Protein AF-A0A1Q3TTQ1-F1 (afdb_monomer_lite)

Foldseek 3Di:
DDQQPQLLVLLVVVLCCLVPPPPDDPDPVSVLSNLCSNDDFQQDFDPPLVPLFDPSPGDLSLQLVLLLLLVLLVVLVVLLVVQPPVPQPDPVLSCLLVVLSVQSVCVSVVNHGSVVLVVSLPPDCVSQLQFAFLLNVLSSLSSSLSNCCNRRHDPDDDSDSNVSSQCNQFKDGPWHGRLVSCPPVVDPPCVVPDVCPPGDDDDIDGNSVRSSVSSCCSSVPSSVVSSVSSDDDD

Structure (mmCIF, N/CA/C/O backbone):
data_AF-A0A1Q3TTQ1-F1
#
_entry.id   AF-A0A1Q3TTQ1-F1
#
loop_
_atom_site.group_PDB
_atom_site.id
_atom_site.type_symbol
_atom_site.label_atom_id
_atom_site.label_alt_id
_atom_site.label_comp_id
_atom_site.label_asym_id
_atom_site.label_entity_id
_atom_site.label_seq_id
_atom_site.pdbx_PDB_ins_code
_atom_site.Cartn_x
_atom_site.Cartn_y
_atom_site.Cartn_z
_atom_site.occupancy
_atom_site.B_iso_or_equiv
_atom_site.auth_seq_id
_atom_site.auth_comp_id
_atom_site.auth_asym_id
_atom_site.auth_atom_id
_atom_site.pdbx_PDB_model_num
ATOM 1 N N . MET A 1 1 ? -19.386 5.931 10.675 1.00 72.75 1 MET A N 1
ATOM 2 C CA . MET A 1 1 ? -18.901 6.897 11.706 1.00 72.75 1 MET A CA 1
ATOM 3 C C . MET A 1 1 ? -18.141 8.019 11.002 1.00 72.75 1 MET A C 1
ATOM 5 O O . MET A 1 1 ? -17.631 7.767 9.927 1.00 72.75 1 MET A O 1
ATOM 9 N N . GLN A 1 2 ? -18.007 9.234 11.550 1.00 85.38 2 GLN A N 1
ATOM 10 C CA . GLN A 1 2 ? -17.110 10.222 10.916 1.00 85.38 2 GLN A CA 1
ATOM 11 C C . GLN A 1 2 ? -15.641 9.873 11.193 1.00 85.38 2 GLN A C 1
ATOM 13 O O . GLN A 1 2 ? -15.291 9.578 12.336 1.00 85.38 2 GLN A O 1
ATOM 18 N N . VAL A 1 3 ? -14.799 9.920 10.154 1.00 91.06 3 VAL A N 1
ATOM 19 C CA . VAL A 1 3 ? -13.335 9.797 10.268 1.00 91.06 3 VAL A CA 1
ATOM 20 C C . VAL A 1 3 ? -12.813 10.857 11.255 1.00 91.06 3 VAL A C 1
ATOM 22 O O . VAL A 1 3 ? -13.299 11.995 11.217 1.00 91.06 3 VAL A O 1
ATOM 25 N N . PRO A 1 4 ? -11.827 10.553 12.126 1.00 94.12 4 PRO A N 1
ATOM 26 C CA . PRO A 1 4 ? -11.330 11.520 13.099 1.00 94.12 4 PRO A CA 1
ATOM 27 C C . PRO A 1 4 ? -10.870 12.829 12.445 1.00 94.12 4 PRO A C 1
ATOM 29 O O . PRO A 1 4 ? -10.160 12.836 11.437 1.00 94.12 4 PRO A O 1
ATOM 32 N N . ALA A 1 5 ? -11.234 13.965 13.048 1.00 95.56 5 ALA A N 1
ATOM 33 C CA . ALA A 1 5 ? -10.946 15.288 12.488 1.00 95.56 5 ALA A CA 1
ATOM 34 C C . ALA A 1 5 ? -9.443 15.520 12.239 1.00 95.56 5 ALA A C 1
ATOM 36 O O . ALA A 1 5 ? -9.065 16.160 11.256 1.00 95.56 5 ALA A O 1
ATOM 37 N N . GLN A 1 6 ? -8.582 14.960 13.098 1.00 96.00 6 GLN A N 1
ATOM 38 C CA . GLN A 1 6 ? -7.132 15.004 12.916 1.00 96.00 6 GLN A CA 1
ATOM 39 C C . GLN A 1 6 ? -6.692 14.236 11.662 1.00 96.00 6 GLN A C 1
ATOM 41 O O . GLN A 1 6 ? -5.892 14.760 10.892 1.00 96.00 6 GLN A O 1
ATOM 46 N N . THR A 1 7 ? -7.246 13.048 11.409 1.00 94.94 7 THR A N 1
ATOM 47 C CA . THR A 1 7 ? -6.985 12.266 10.190 1.00 94.94 7 THR A CA 1
ATOM 48 C C . THR A 1 7 ? -7.413 13.038 8.945 1.00 94.94 7 THR A C 1
ATOM 50 O O . THR A 1 7 ? -6.642 13.140 7.992 1.00 94.94 7 THR A O 1
ATOM 53 N N . VAL A 1 8 ? -8.597 13.662 8.963 1.00 96.44 8 VAL A N 1
ATOM 54 C CA . VAL A 1 8 ? -9.088 14.497 7.849 1.00 96.44 8 VAL A CA 1
ATOM 55 C C . VAL A 1 8 ? -8.158 15.689 7.600 1.00 96.44 8 VAL A C 1
ATOM 57 O O . VAL A 1 8 ? -7.830 15.995 6.452 1.00 96.44 8 VAL A O 1
ATOM 60 N N . HIS A 1 9 ? -7.703 16.358 8.663 1.00 97.81 9 HIS A N 1
ATOM 61 C CA . HIS A 1 9 ? -6.762 17.472 8.557 1.00 97.81 9 HIS A CA 1
ATOM 62 C C . HIS A 1 9 ? -5.419 17.034 7.954 1.00 97.81 9 HIS A C 1
ATOM 64 O O . HIS A 1 9 ? -4.934 17.672 7.019 1.00 97.81 9 HIS A O 1
ATOM 70 N N . LEU A 1 10 ? -4.839 15.934 8.447 1.00 97.25 10 LEU A N 1
ATOM 71 C CA . LEU A 1 10 ? -3.580 15.387 7.933 1.00 97.25 10 LEU A CA 1
ATOM 72 C C . LEU A 1 10 ? -3.702 14.946 6.474 1.00 97.25 10 LEU A C 1
ATOM 74 O O . LEU A 1 10 ? -2.807 15.235 5.683 1.00 97.25 10 LEU A O 1
ATOM 78 N N . SER A 1 11 ? -4.823 14.327 6.107 1.00 96.62 11 SER A N 1
ATOM 79 C CA . SER A 1 11 ? -5.099 13.893 4.734 1.00 96.62 11 SER A CA 1
ATOM 80 C C . SER A 1 11 ? -5.105 15.080 3.775 1.00 96.62 11 SER A C 1
ATOM 82 O O . SER A 1 11 ? -4.356 15.101 2.802 1.00 96.62 11 SER A O 1
ATOM 84 N N . LYS A 1 12 ? -5.845 16.144 4.116 1.00 97.50 12 LYS A N 1
ATOM 85 C CA . LYS A 1 12 ? -5.864 17.387 3.328 1.00 97.50 12 LYS A CA 1
ATOM 86 C C . LYS A 1 12 ? -4.492 18.049 3.260 1.00 97.50 12 LYS A C 1
ATOM 88 O O . LYS A 1 12 ? -4.091 18.493 2.186 1.00 97.50 12 LYS A O 1
ATOM 93 N N . LYS A 1 13 ? -3.770 18.110 4.385 1.00 97.88 13 LYS A N 1
ATOM 94 C CA . LYS A 1 13 ? -2.421 18.685 4.456 1.00 97.88 13 LYS A CA 1
ATOM 95 C C . LYS A 1 13 ? -1.488 17.956 3.494 1.00 97.88 13 LYS A C 1
ATOM 97 O O . LYS A 1 13 ? -0.886 18.603 2.648 1.00 97.88 13 LYS A O 1
ATOM 102 N N . TYR A 1 14 ? -1.372 16.635 3.604 1.00 97.94 14 TYR A N 1
ATOM 103 C CA . TYR A 1 14 ? -0.415 15.872 2.806 1.00 97.94 14 TYR A CA 1
ATOM 104 C C . TYR A 1 14 ? -0.792 15.801 1.333 1.00 97.94 14 TYR A C 1
ATOM 106 O O . TYR A 1 14 ? 0.079 16.020 0.495 1.00 97.94 14 TYR A O 1
ATOM 114 N N . LEU A 1 15 ? -2.073 15.614 1.017 1.00 97.19 15 LEU A N 1
ATOM 115 C CA . LEU A 1 15 ? -2.536 15.630 -0.364 1.00 97.19 15 LEU A CA 1
ATOM 116 C C . LEU A 1 15 ? -2.280 16.982 -1.045 1.00 97.19 15 LEU A C 1
ATOM 118 O O . LEU A 1 15 ? -1.823 17.019 -2.183 1.00 97.19 15 LEU A O 1
ATOM 122 N N . THR A 1 16 ? -2.504 18.095 -0.336 1.00 97.88 16 THR A N 1
ATOM 123 C CA . THR A 1 16 ? -2.173 19.431 -0.860 1.00 97.88 16 THR A CA 1
ATOM 124 C C . THR A 1 16 ? -0.690 19.520 -1.204 1.00 97.88 16 THR A C 1
ATOM 126 O O . THR A 1 16 ? -0.354 19.906 -2.317 1.00 97.88 16 THR A O 1
ATOM 129 N N . ARG A 1 17 ? 0.199 19.095 -0.296 1.00 97.69 17 ARG A N 1
ATOM 130 C CA . ARG A 1 17 ? 1.650 19.142 -0.535 1.00 97.69 17 ARG A CA 1
ATOM 131 C C . ARG A 1 17 ? 2.065 18.291 -1.732 1.00 97.69 17 ARG A C 1
ATOM 133 O O . ARG A 1 17 ? 2.817 18.777 -2.563 1.00 97.69 17 ARG A O 1
ATOM 140 N N . ILE A 1 18 ? 1.527 17.077 -1.857 1.00 95.75 18 ILE A N 1
ATOM 141 C CA . ILE A 1 18 ? 1.778 16.191 -3.007 1.00 95.75 18 ILE A CA 1
ATOM 142 C C . ILE A 1 18 ? 1.384 16.878 -4.324 1.00 95.75 18 ILE A C 1
ATOM 144 O O . ILE A 1 18 ? 2.129 16.811 -5.296 1.00 95.75 18 ILE A O 1
ATOM 148 N N . LYS A 1 19 ? 0.249 17.589 -4.351 1.00 95.12 19 LYS A N 1
ATOM 149 C CA . LYS A 1 19 ? -0.234 18.292 -5.551 1.00 95.12 19 LYS A CA 1
ATOM 150 C C . LYS A 1 19 ? 0.536 19.579 -5.869 1.00 95.12 19 LYS A C 1
ATOM 152 O O . LYS A 1 19 ? 0.616 19.952 -7.037 1.00 95.12 19 LYS A O 1
ATOM 157 N N . THR A 1 20 ? 1.043 20.298 -4.863 1.00 96.12 20 THR A N 1
ATOM 158 C CA . THR A 1 20 ? 1.547 21.675 -5.045 1.00 96.12 20 THR A CA 1
ATOM 159 C C . THR A 1 20 ? 3.047 21.861 -4.837 1.00 96.12 20 THR A C 1
ATOM 161 O O . THR A 1 20 ? 3.570 22.897 -5.241 1.00 96.12 20 THR A O 1
ATOM 164 N N . GLU A 1 21 ? 3.746 20.929 -4.187 1.00 95.19 21 GLU A N 1
ATOM 165 C CA . GLU A 1 21 ? 5.183 21.024 -3.891 1.00 95.19 21 GLU A CA 1
ATOM 166 C C . GLU A 1 21 ? 5.974 20.028 -4.760 1.00 95.19 21 GLU A C 1
ATOM 168 O O . GLU A 1 21 ? 6.054 18.845 -4.419 1.00 95.19 21 GLU A O 1
ATOM 173 N N . PRO A 1 22 ? 6.606 20.473 -5.866 1.00 88.44 22 PRO A N 1
ATOM 174 C CA . PRO A 1 22 ? 7.470 19.608 -6.661 1.00 88.44 22 PRO A CA 1
ATOM 175 C C . PRO A 1 22 ? 8.581 18.989 -5.803 1.00 88.44 22 PRO A C 1
ATOM 177 O O . PRO A 1 22 ? 9.314 19.701 -5.117 1.00 88.44 22 PRO A O 1
ATOM 180 N N . GLY A 1 23 ? 8.711 17.663 -5.846 1.00 86.19 23 GLY A N 1
ATOM 181 C CA . GLY A 1 23 ? 9.712 16.923 -5.072 1.00 86.19 23 GLY A CA 1
ATOM 182 C C . GLY A 1 23 ? 9.333 16.657 -3.611 1.00 86.19 23 GLY A C 1
ATOM 183 O O . GLY A 1 23 ? 10.157 16.125 -2.866 1.00 86.19 23 GLY A O 1
ATOM 184 N N . PHE A 1 24 ? 8.112 16.996 -3.177 1.00 93.44 24 PHE A N 1
ATOM 185 C CA . PHE A 1 24 ? 7.626 16.534 -1.882 1.00 93.44 24 PHE A CA 1
ATOM 186 C C . PHE A 1 24 ? 7.409 15.018 -1.903 1.00 93.44 24 PHE A C 1
ATOM 188 O O . PHE A 1 24 ? 6.483 14.508 -2.523 1.00 93.44 24 PHE A O 1
ATOM 195 N N . GLU A 1 25 ? 8.250 14.303 -1.163 1.00 90.75 25 GLU A N 1
ATOM 196 C CA . GLU A 1 25 ? 8.146 12.858 -1.010 1.00 90.75 25 GLU A CA 1
ATOM 197 C C . GLU A 1 25 ? 7.277 12.513 0.209 1.00 90.75 25 GLU A C 1
ATOM 199 O O . GLU A 1 25 ? 7.625 12.794 1.368 1.00 90.75 25 GLU A O 1
ATOM 204 N N . PHE A 1 26 ? 6.136 11.867 -0.029 1.00 93.62 26 PHE A N 1
ATOM 205 C CA . PHE A 1 26 ? 5.291 11.365 1.046 1.00 93.62 26 PHE A CA 1
ATOM 206 C C . PHE A 1 26 ? 5.920 10.096 1.645 1.00 93.62 26 PHE A C 1
ATOM 208 O O . PHE A 1 26 ? 5.716 8.988 1.167 1.00 93.62 26 PHE A O 1
ATOM 215 N N . LYS A 1 27 ? 6.744 10.270 2.684 1.00 90.75 27 LYS A N 1
ATOM 216 C CA . LYS A 1 27 ? 7.493 9.203 3.376 1.00 90.75 27 LYS A CA 1
ATOM 217 C C . LYS A 1 27 ? 6.683 8.438 4.426 1.00 90.75 27 LYS A C 1
ATOM 219 O O . LYS A 1 27 ? 5.660 8.908 4.924 1.00 90.75 27 LYS A O 1
ATOM 224 N N . GLN A 1 28 ? 7.241 7.309 4.869 1.00 86.81 28 GLN A N 1
ATOM 225 C CA . GLN A 1 28 ? 6.675 6.446 5.913 1.00 86.81 28 GLN A CA 1
ATOM 226 C C . GLN A 1 28 ? 6.364 7.204 7.212 1.00 86.81 28 GLN A C 1
ATOM 228 O O . GLN A 1 28 ? 5.356 6.936 7.859 1.00 86.81 28 GLN A O 1
ATOM 233 N N . ILE A 1 29 ? 7.191 8.186 7.588 1.00 87.50 29 ILE A N 1
ATOM 234 C CA . ILE A 1 29 ? 6.957 8.996 8.792 1.00 87.50 29 ILE A CA 1
ATOM 235 C C . ILE A 1 29 ? 5.649 9.798 8.718 1.00 87.50 29 ILE A C 1
ATOM 237 O O . ILE A 1 29 ? 4.964 9.931 9.730 1.00 87.50 29 ILE A O 1
ATOM 241 N N . HIS A 1 30 ? 5.272 10.280 7.531 1.00 92.44 30 HIS A N 1
ATOM 242 C CA . HIS A 1 30 ? 4.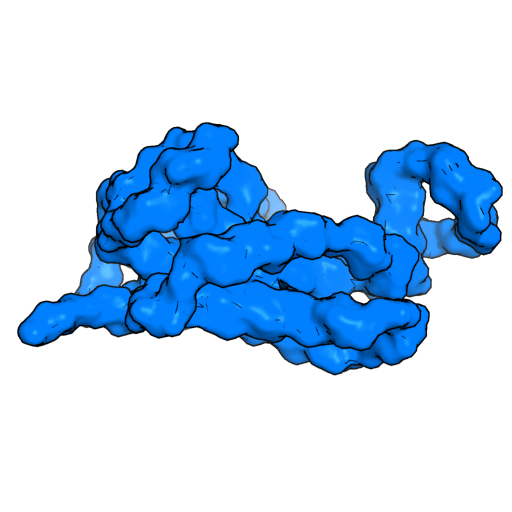024 11.008 7.326 1.00 92.44 30 HIS A CA 1
ATOM 243 C C . HIS A 1 30 ? 2.818 10.061 7.383 1.00 92.44 30 HIS A C 1
ATOM 245 O O . HIS A 1 30 ? 1.827 10.358 8.045 1.00 92.44 30 HIS A O 1
ATOM 251 N N . ARG A 1 31 ? 2.931 8.878 6.762 1.00 90.88 31 ARG A N 1
ATOM 252 C CA . ARG A 1 31 ? 1.925 7.809 6.867 1.00 90.88 31 ARG A CA 1
ATOM 253 C C . ARG A 1 31 ? 1.698 7.381 8.315 1.00 90.88 31 ARG A C 1
ATOM 255 O O . ARG A 1 31 ? 0.561 7.323 8.768 1.00 90.88 31 ARG A O 1
ATOM 262 N N . ALA A 1 32 ? 2.773 7.192 9.078 1.00 86.38 32 ALA A N 1
ATOM 263 C CA . ALA A 1 32 ? 2.695 6.853 10.496 1.00 86.38 32 ALA A CA 1
ATOM 264 C C . ALA A 1 32 ? 1.965 7.920 11.333 1.00 86.38 32 ALA A C 1
ATOM 266 O O . ALA A 1 32 ? 1.325 7.582 12.327 1.00 86.38 32 ALA A O 1
ATOM 267 N N . GLU A 1 33 ? 2.040 9.200 10.957 1.00 90.38 33 GLU A N 1
ATOM 268 C CA . GLU A 1 33 ? 1.263 10.262 11.608 1.00 90.38 33 GLU A CA 1
ATOM 269 C C . GLU A 1 33 ? -0.245 10.089 11.371 1.00 90.38 33 GLU A C 1
ATOM 271 O O . GLU A 1 33 ? -1.031 10.217 12.309 1.00 90.38 33 GLU A O 1
ATOM 276 N N . ILE A 1 34 ? -0.646 9.723 10.150 1.00 91.81 34 ILE A N 1
ATOM 277 C CA . ILE A 1 34 ? -2.047 9.426 9.817 1.00 91.81 34 ILE A CA 1
ATOM 278 C C . ILE A 1 34 ? -2.520 8.199 10.585 1.00 91.81 34 ILE A C 1
ATOM 280 O O . ILE A 1 34 ? -3.565 8.253 11.225 1.00 91.81 34 ILE A O 1
ATOM 284 N N . TYR A 1 35 ? -1.739 7.121 10.598 1.00 88.00 35 TYR A N 1
ATOM 285 C CA . TYR A 1 35 ? -2.133 5.888 11.283 1.00 88.00 35 TYR A CA 1
ATOM 286 C C . TYR A 1 35 ? -2.364 6.118 12.777 1.00 88.00 35 TYR A C 1
ATOM 288 O O . TYR A 1 35 ? -3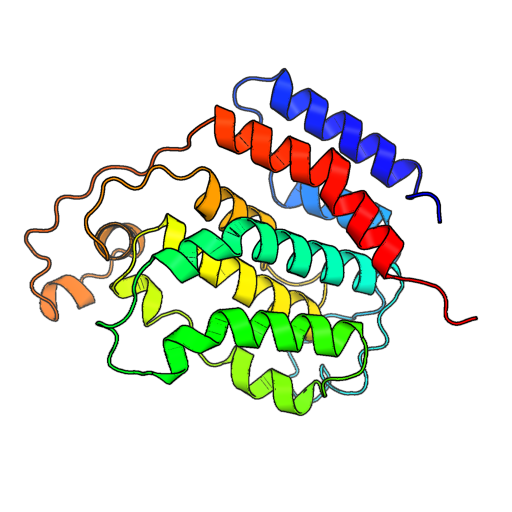.383 5.707 13.324 1.00 88.00 35 TYR A O 1
ATOM 296 N N . ARG A 1 36 ? -1.476 6.878 13.429 1.00 87.12 36 ARG A N 1
ATOM 297 C CA . ARG A 1 36 ? -1.636 7.250 14.844 1.00 87.12 36 ARG A CA 1
ATOM 298 C C . ARG A 1 36 ? -2.840 8.158 15.098 1.00 87.12 36 ARG A C 1
ATOM 300 O O . ARG A 1 36 ? -3.340 8.182 16.218 1.00 87.12 36 ARG A O 1
ATOM 307 N N . SER A 1 37 ? -3.309 8.898 14.092 1.00 92.06 37 SER A N 1
ATOM 308 C CA . SER A 1 37 ? -4.476 9.776 14.232 1.00 92.06 37 SER A CA 1
ATOM 309 C C . SER A 1 37 ? -5.808 9.022 14.335 1.00 92.06 37 SER A C 1
ATOM 311 O O . SER A 1 37 ? -6.787 9.610 14.790 1.00 92.06 37 SER A O 1
ATOM 313 N N . PHE A 1 38 ? -5.846 7.728 13.984 1.00 89.88 38 PHE A N 1
ATOM 314 C CA . PHE A 1 38 ? -7.024 6.878 14.188 1.00 89.88 38 PHE A CA 1
ATOM 315 C C . PHE A 1 38 ? -7.227 6.453 15.647 1.00 89.88 38 PHE A C 1
ATOM 317 O O . PHE A 1 38 ? -8.336 6.088 16.029 1.00 89.88 38 PHE A O 1
ATOM 324 N N . GLY A 1 39 ? -6.178 6.514 16.471 1.00 88.38 39 GLY A N 1
ATOM 325 C CA . GLY A 1 39 ? -6.229 6.161 17.886 1.00 88.38 39 GLY A CA 1
ATOM 326 C C . GLY A 1 39 ? -5.059 5.281 18.332 1.00 88.38 39 GLY A C 1
ATOM 327 O O . GLY A 1 39 ? -4.138 5.007 17.560 1.00 88.38 39 GLY A O 1
ATOM 328 N N . PRO A 1 40 ? -5.061 4.845 19.603 1.00 84.44 40 PRO A N 1
ATOM 329 C CA . PRO A 1 40 ? -4.029 3.964 20.127 1.00 84.44 40 PRO A CA 1
ATOM 330 C C . PRO A 1 40 ? -4.129 2.562 19.511 1.00 84.44 40 PRO A C 1
ATOM 332 O O . PRO A 1 40 ? -5.215 1.988 19.412 1.00 84.44 40 PRO A O 1
ATOM 335 N N . SER A 1 41 ? -2.980 1.992 19.151 1.00 80.69 41 SER A N 1
ATOM 336 C CA . SER A 1 41 ? -2.867 0.579 18.778 1.00 80.69 41 SER A CA 1
ATOM 337 C C . SER A 1 41 ? -2.991 -0.303 20.024 1.00 80.69 41 SER A C 1
ATOM 339 O O . SER A 1 41 ? -2.378 -0.020 21.058 1.00 80.69 41 SER A O 1
ATOM 341 N N . GLY A 1 42 ? -3.799 -1.358 19.932 1.00 74.62 42 GLY A N 1
ATOM 342 C CA . GLY A 1 42 ? -3.882 -2.434 20.920 1.00 74.62 42 GLY A CA 1
ATOM 343 C C . GLY A 1 42 ? -2.769 -3.474 20.755 1.00 74.62 42 GLY A C 1
ATOM 344 O O . GLY A 1 42 ? -2.463 -4.208 21.698 1.00 74.62 42 GLY A O 1
ATOM 345 N N . ILE A 1 43 ? -2.116 -3.508 19.589 1.00 70.69 43 ILE A N 1
ATOM 346 C CA . ILE A 1 43 ? -1.063 -4.473 19.272 1.00 70.69 43 ILE A CA 1
ATOM 347 C C . ILE A 1 43 ? 0.269 -4.011 19.870 1.00 70.69 43 ILE A C 1
ATOM 349 O O . ILE A 1 43 ? 0.868 -3.019 19.453 1.00 70.69 43 ILE A O 1
ATOM 353 N N . LYS A 1 44 ? 0.777 -4.771 20.844 1.00 63.06 44 LYS A N 1
ATOM 354 C CA . LYS A 1 44 ? 2.153 -4.618 21.331 1.00 63.06 44 LYS A CA 1
ATOM 355 C C . LYS A 1 44 ? 3.075 -5.463 20.466 1.00 63.06 44 LYS A C 1
ATOM 357 O O . LYS A 1 44 ? 2.990 -6.688 20.491 1.00 63.06 44 LYS A O 1
ATOM 362 N N . TYR A 1 45 ? 3.962 -4.799 19.732 1.00 60.22 45 TYR A N 1
ATOM 363 C CA . TYR A 1 45 ? 4.962 -5.460 18.905 1.00 60.22 45 TYR A CA 1
ATOM 364 C C . TYR A 1 45 ? 5.779 -6.474 19.720 1.00 60.22 45 TYR A C 1
ATOM 366 O O . TYR A 1 45 ? 6.317 -6.148 20.782 1.00 60.22 45 TYR A O 1
ATOM 374 N N . SER A 1 46 ? 5.881 -7.700 19.210 1.00 54.50 46 SER A N 1
ATOM 375 C CA . SER A 1 46 ? 6.659 -8.774 19.817 1.00 54.50 46 SER A CA 1
ATOM 376 C C . SER A 1 46 ? 7.377 -9.568 18.733 1.00 54.50 46 SER A C 1
ATOM 378 O O . SER A 1 46 ? 6.746 -10.129 17.843 1.00 54.50 46 SER A O 1
ATOM 380 N N . TRP A 1 47 ? 8.701 -9.659 18.854 1.00 53.16 47 TRP A N 1
ATOM 381 C CA . TRP A 1 47 ? 9.523 -10.612 18.100 1.00 53.16 47 TRP A CA 1
ATOM 382 C C . TRP A 1 47 ? 9.332 -12.063 18.568 1.00 53.16 47 TRP A C 1
ATOM 384 O O . TRP A 1 47 ? 9.781 -12.998 17.906 1.00 53.16 47 TRP A O 1
ATOM 394 N N . ASP A 1 48 ? 8.709 -12.245 19.735 1.00 54.81 48 ASP A N 1
ATOM 395 C CA . ASP A 1 48 ? 8.447 -13.546 20.339 1.00 54.81 48 ASP A CA 1
ATOM 396 C C . ASP A 1 48 ? 7.228 -14.194 19.662 1.00 54.81 48 ASP A C 1
ATOM 398 O O . ASP A 1 48 ? 6.077 -13.836 19.944 1.00 54.81 48 ASP A O 1
ATOM 402 N N . ARG A 1 49 ? 7.525 -15.120 18.738 1.00 54.25 49 ARG A N 1
ATOM 403 C CA . ARG A 1 49 ? 6.592 -15.792 17.814 1.00 54.25 49 ARG A CA 1
ATOM 404 C C . ARG A 1 49 ? 5.443 -16.519 18.514 1.00 54.25 49 ARG A C 1
ATOM 406 O O . ARG A 1 49 ? 4.355 -16.604 17.961 1.00 54.25 49 ARG A O 1
ATOM 413 N N . GLU A 1 50 ? 5.674 -17.043 19.717 1.00 50.16 50 GLU A N 1
ATOM 414 C CA . GLU A 1 50 ? 4.663 -17.805 20.467 1.00 50.16 50 GLU A CA 1
ATOM 415 C C . GLU A 1 50 ? 3.659 -16.900 21.201 1.00 50.16 50 GLU A C 1
ATOM 417 O O . GLU A 1 50 ? 2.579 -17.348 21.594 1.00 50.16 50 GLU A O 1
ATOM 422 N N . LYS A 1 51 ? 3.993 -15.616 21.397 1.00 45.09 51 LYS A N 1
ATOM 423 C CA . LYS A 1 51 ? 3.151 -14.655 22.130 1.00 45.09 51 LYS A CA 1
ATOM 424 C C . LYS A 1 51 ? 2.365 -13.708 21.231 1.00 45.09 51 LYS A C 1
ATOM 426 O O . LYS A 1 51 ? 1.372 -13.159 21.698 1.00 45.09 51 LYS A O 1
ATOM 431 N N . SER A 1 52 ? 2.773 -13.524 19.976 1.00 49.50 52 SER A N 1
ATOM 432 C CA . SER A 1 52 ? 2.119 -12.612 19.025 1.00 49.50 52 SER A CA 1
ATOM 433 C C . SER A 1 52 ? 0.759 -13.105 18.512 1.00 49.50 52 SER A C 1
ATOM 435 O O . SER A 1 52 ? 0.028 -12.323 17.923 1.00 49.50 52 SER A O 1
ATOM 437 N N . ILE A 1 53 ? 0.404 -14.375 18.742 1.00 48.44 53 ILE A N 1
ATOM 438 C CA . ILE A 1 53 ? -0.702 -15.043 18.029 1.00 48.44 53 ILE A CA 1
ATOM 439 C C . ILE A 1 53 ? -1.944 -15.282 18.911 1.00 48.44 53 ILE A C 1
ATOM 441 O O . ILE A 1 53 ? -3.051 -15.474 18.411 1.00 48.44 53 ILE A O 1
ATOM 445 N N . ARG A 1 54 ? -1.826 -15.198 20.245 1.00 46.81 54 ARG A N 1
ATOM 446 C CA . ARG A 1 54 ? -2.994 -15.361 21.131 1.00 46.81 54 ARG A CA 1
ATOM 447 C C . ARG A 1 54 ? -3.948 -14.180 20.958 1.00 46.81 54 ARG A C 1
ATOM 449 O O . ARG A 1 54 ? -3.629 -13.107 21.456 1.00 46.81 54 ARG A O 1
ATOM 456 N N . ARG A 1 55 ? -5.090 -14.414 20.283 1.00 55.81 55 ARG A N 1
ATOM 457 C CA . ARG A 1 55 ? -6.212 -13.477 20.043 1.00 55.81 55 ARG A CA 1
ATOM 458 C C . ARG A 1 55 ? -5.746 -12.025 20.096 1.00 55.81 55 ARG A C 1
ATOM 460 O O . ARG A 1 55 ? -5.906 -11.363 21.122 1.00 55.81 55 ARG A O 1
ATOM 467 N N . ILE A 1 56 ? -5.140 -11.563 19.003 1.00 65.94 56 ILE A N 1
ATOM 468 C CA . ILE A 1 56 ? -4.761 -10.160 18.851 1.00 65.94 56 ILE A CA 1
ATOM 469 C C . ILE A 1 56 ? -6.027 -9.329 19.075 1.00 65.94 56 ILE A C 1
ATOM 471 O O . ILE A 1 56 ? -6.923 -9.293 18.234 1.00 65.94 56 ILE A O 1
ATOM 475 N N . GLN A 1 57 ? -6.138 -8.703 20.246 1.00 74.62 57 GLN A N 1
ATOM 476 C CA . GLN A 1 57 ? -7.239 -7.801 20.531 1.00 74.62 57 GLN A CA 1
ATOM 477 C C . GLN A 1 57 ? -6.948 -6.497 19.790 1.00 74.62 57 GLN A C 1
ATOM 479 O O . GLN A 1 57 ? -6.258 -5.616 20.302 1.00 74.62 57 GLN A O 1
ATOM 484 N N . MET A 1 58 ? -7.431 -6.419 18.553 1.00 81.44 58 MET A N 1
ATOM 485 C CA . MET A 1 58 ? -7.274 -5.246 17.702 1.00 81.44 58 MET A CA 1
ATOM 486 C C . MET A 1 58 ? -8.115 -4.091 18.246 1.00 81.44 58 MET A C 1
ATOM 488 O O . MET A 1 58 ? -9.316 -4.243 18.489 1.00 81.44 58 MET A O 1
ATOM 492 N N . SER A 1 59 ? -7.493 -2.926 18.422 1.00 86.00 59 SER A N 1
ATOM 493 C CA . SER A 1 59 ? -8.238 -1.685 18.618 1.00 86.00 59 SER A CA 1
ATOM 494 C C . SER A 1 59 ? -8.938 -1.277 17.317 1.00 86.00 59 SER A C 1
ATOM 496 O O . SER A 1 59 ? -8.655 -1.812 16.245 1.00 86.00 59 SER A O 1
ATOM 498 N N . ILE A 1 60 ? -9.828 -0.282 17.388 1.00 88.12 60 ILE A N 1
ATOM 499 C CA . ILE A 1 60 ? -10.411 0.332 16.183 1.00 88.12 60 ILE A CA 1
ATOM 500 C C . ILE A 1 60 ? -9.293 0.799 15.242 1.00 88.12 60 ILE A C 1
ATOM 502 O O . ILE A 1 60 ? -9.326 0.485 14.061 1.00 88.12 60 ILE A O 1
ATOM 506 N N . ALA A 1 61 ? -8.259 1.467 15.762 1.00 88.38 61 ALA A N 1
ATOM 507 C CA . ALA A 1 61 ? -7.143 1.949 14.949 1.00 88.38 61 ALA A CA 1
ATOM 508 C C . ALA A 1 61 ? -6.384 0.810 14.241 1.00 88.38 61 ALA A C 1
ATOM 510 O O . ALA A 1 61 ? -6.007 0.967 13.082 1.00 88.38 61 ALA A O 1
ATOM 511 N N . ASP A 1 62 ? -6.205 -0.339 14.904 1.00 86.69 62 ASP A N 1
ATOM 512 C CA . ASP A 1 62 ? -5.566 -1.514 14.297 1.00 86.69 62 ASP A CA 1
ATOM 513 C C . ASP A 1 62 ? -6.409 -2.086 13.153 1.00 86.69 62 ASP A C 1
ATOM 515 O O . ASP A 1 62 ? -5.878 -2.365 12.078 1.00 86.69 62 ASP A O 1
ATOM 519 N N . LYS A 1 63 ? -7.728 -2.207 13.358 1.00 89.38 63 LYS A N 1
ATOM 520 C CA . LYS A 1 63 ? -8.652 -2.686 12.322 1.00 89.38 63 LYS A CA 1
ATOM 521 C C . LYS A 1 63 ? -8.703 -1.735 11.124 1.00 89.38 63 LYS A C 1
ATOM 523 O O . LYS A 1 63 ? -8.651 -2.200 9.992 1.00 89.38 63 LYS A O 1
ATOM 528 N N . VAL A 1 64 ? -8.740 -0.416 11.353 1.00 92.06 64 VAL A N 1
ATOM 529 C CA . VAL A 1 64 ? -8.695 0.591 10.273 1.00 92.06 64 VAL A CA 1
ATOM 530 C C . VAL A 1 64 ? -7.404 0.451 9.478 1.00 92.06 64 VAL A C 1
ATOM 532 O O . VAL A 1 64 ? -7.422 0.455 8.252 1.00 92.06 64 VAL A O 1
ATOM 535 N N . TYR A 1 65 ? -6.271 0.312 10.168 1.00 89.50 65 TYR A N 1
ATOM 536 C CA . TYR A 1 65 ? -4.975 0.150 9.521 1.00 89.50 65 TYR A CA 1
ATOM 537 C C . TYR A 1 65 ? -4.899 -1.135 8.686 1.00 89.50 65 TYR A C 1
ATOM 539 O O . TYR A 1 65 ? -4.392 -1.107 7.566 1.00 89.50 65 TYR A O 1
ATOM 547 N N . GLY A 1 66 ? -5.444 -2.238 9.201 1.00 90.75 66 GLY A N 1
ATOM 548 C CA . GLY A 1 66 ? -5.553 -3.494 8.468 1.00 90.75 66 GLY A CA 1
ATOM 549 C C . GLY A 1 66 ? -6.469 -3.402 7.247 1.00 90.75 66 GLY A C 1
ATOM 550 O O . GLY A 1 66 ? -6.089 -3.830 6.164 1.00 90.75 66 GLY A O 1
ATOM 551 N N . TRP A 1 67 ? -7.646 -2.787 7.364 1.00 94.69 67 TRP A N 1
ATOM 552 C CA . TRP A 1 67 ? -8.511 -2.586 6.199 1.00 94.69 67 TRP A CA 1
ATOM 553 C C . TRP A 1 67 ? -7.876 -1.674 5.156 1.00 94.69 67 TRP A C 1
ATOM 555 O O . TRP A 1 67 ? -7.967 -1.934 3.960 1.00 94.69 67 TRP A O 1
ATOM 565 N N . LEU A 1 68 ? -7.168 -0.636 5.595 1.00 95.00 68 LEU A N 1
ATOM 566 C CA . LEU A 1 68 ? -6.433 0.245 4.700 1.00 95.00 68 LEU A CA 1
ATOM 567 C C . LEU A 1 68 ? -5.312 -0.494 3.959 1.00 95.00 68 LEU A C 1
ATOM 569 O O . LEU A 1 68 ? -5.098 -0.223 2.776 1.00 95.00 68 LEU A O 1
ATOM 573 N N . SER A 1 69 ? -4.619 -1.432 4.614 1.00 93.69 69 SER A N 1
ATOM 574 C CA . SER A 1 69 ? -3.605 -2.265 3.960 1.00 93.69 69 SER A CA 1
ATOM 575 C C . SER A 1 69 ? -4.232 -3.174 2.903 1.00 93.69 69 SER A C 1
ATOM 577 O O . SER A 1 69 ? -3.787 -3.177 1.754 1.00 93.69 69 SER A O 1
ATOM 579 N N . VAL A 1 70 ? -5.327 -3.860 3.244 1.00 95.25 70 VAL A N 1
ATOM 580 C CA . VAL A 1 70 ? -6.099 -4.704 2.321 1.00 95.25 70 VAL A CA 1
ATOM 581 C C . VAL A 1 70 ? -6.563 -3.905 1.104 1.00 95.25 70 VAL A C 1
ATOM 583 O O . VAL A 1 70 ? -6.239 -4.282 -0.020 1.00 95.25 70 VAL A O 1
ATOM 586 N N . LEU A 1 71 ? -7.236 -2.767 1.303 1.00 97.06 71 LEU A N 1
ATOM 587 C CA . LEU A 1 71 ? -7.715 -1.909 0.211 1.00 97.06 71 LEU A CA 1
ATOM 588 C C . LEU A 1 71 ? -6.565 -1.426 -0.685 1.00 97.06 71 LEU A C 1
ATOM 590 O O . LEU A 1 71 ? -6.697 -1.370 -1.908 1.00 97.06 71 LEU A O 1
ATOM 594 N N . THR A 1 72 ? -5.416 -1.099 -0.088 1.00 96.62 72 THR A N 1
ATOM 595 C CA . THR A 1 72 ? -4.223 -0.654 -0.823 1.00 96.62 72 THR A CA 1
ATOM 596 C C . THR A 1 72 ? -3.640 -1.759 -1.698 1.00 96.62 72 THR A C 1
ATOM 598 O O . THR A 1 72 ? -3.297 -1.506 -2.851 1.00 96.62 72 THR A O 1
ATOM 601 N N . ALA A 1 73 ? -3.579 -2.989 -1.197 1.00 95.19 73 ALA A N 1
ATOM 602 C CA . ALA A 1 73 ? -3.129 -4.128 -1.987 1.00 95.19 73 ALA A CA 1
ATOM 603 C C . ALA A 1 73 ? -4.156 -4.527 -3.063 1.00 95.19 73 ALA A C 1
ATOM 605 O O . ALA A 1 73 ? -3.784 -4.799 -4.204 1.00 95.19 73 ALA A O 1
ATOM 606 N N . GLN A 1 74 ? -5.455 -4.477 -2.750 1.00 96.06 74 GLN A N 1
ATOM 607 C CA . GLN A 1 74 ? -6.531 -4.708 -3.719 1.00 96.06 74 GLN A CA 1
ATOM 608 C C . GLN A 1 74 ? -6.484 -3.711 -4.890 1.00 96.06 74 GLN A C 1
ATOM 610 O O . GLN A 1 74 ? -6.745 -4.095 -6.029 1.00 96.06 74 GLN A O 1
ATOM 615 N N . LYS A 1 75 ? -6.094 -2.449 -4.652 1.00 97.19 75 LYS A N 1
ATOM 616 C CA . LYS A 1 75 ? -5.953 -1.423 -5.705 1.00 97.19 75 LYS A CA 1
ATOM 617 C C . LYS A 1 75 ? -4.996 -1.830 -6.825 1.00 97.19 75 LYS A C 1
ATOM 619 O O . LYS A 1 75 ? -5.179 -1.404 -7.963 1.00 97.19 75 LYS A O 1
ATOM 624 N N . VAL A 1 76 ? -3.980 -2.625 -6.501 1.00 95.31 76 VAL A N 1
ATOM 625 C CA . VAL A 1 76 ? -2.929 -3.056 -7.435 1.00 95.31 76 VAL A CA 1
ATOM 626 C C . VAL A 1 76 ? -3.058 -4.530 -7.821 1.00 95.31 76 VAL A C 1
ATOM 628 O O . VAL A 1 76 ? -2.160 -5.079 -8.454 1.00 95.31 76 VAL A O 1
ATOM 631 N N . LYS A 1 77 ? -4.202 -5.149 -7.501 1.00 92.44 77 LYS A N 1
ATOM 632 C CA . LYS A 1 77 ? -4.509 -6.564 -7.744 1.00 92.44 77 LYS A CA 1
ATOM 633 C C . LYS A 1 77 ? -4.352 -7.014 -9.177 1.00 92.44 77 LYS A C 1
ATOM 635 O O . LYS A 1 77 ? -3.614 -7.961 -9.447 1.00 92.44 77 LYS A O 1
ATOM 640 N N . SER A 1 78 ? -4.934 -6.256 -10.094 1.00 92.50 78 SER A N 1
ATOM 641 C CA . SER A 1 78 ? -4.847 -6.574 -11.515 1.00 92.50 78 SER A CA 1
ATOM 642 C C . SER A 1 78 ? -3.404 -6.638 -12.023 1.00 92.50 78 SER A C 1
ATOM 644 O O . SER A 1 78 ? -3.113 -7.416 -12.917 1.00 92.50 78 SER A O 1
ATOM 646 N N . ILE A 1 79 ? -2.462 -5.894 -11.427 1.00 91.88 79 ILE A N 1
ATOM 647 C CA . ILE A 1 79 ? -1.067 -5.855 -11.894 1.00 91.88 79 ILE A CA 1
ATOM 648 C C . ILE A 1 79 ? -0.373 -7.212 -11.737 1.00 91.88 79 ILE A C 1
ATOM 650 O O . ILE A 1 79 ? 0.429 -7.572 -12.599 1.00 91.88 79 ILE A O 1
ATOM 654 N N . TRP A 1 80 ? -0.644 -7.961 -10.660 1.00 86.38 80 TRP A N 1
ATOM 655 C CA . TRP A 1 80 ? -0.085 -9.311 -10.527 1.00 86.38 80 TRP A CA 1
ATOM 656 C C . TRP A 1 80 ? -0.938 -10.366 -11.231 1.00 86.38 80 TRP A C 1
ATOM 658 O O . TRP A 1 80 ? -0.377 -11.343 -11.718 1.00 86.38 80 TRP A O 1
ATOM 668 N N . GLU A 1 81 ? -2.261 -10.185 -11.301 1.00 85.50 81 GLU A N 1
ATOM 669 C CA . GLU A 1 81 ? -3.155 -11.107 -12.017 1.00 85.50 81 GLU A CA 1
ATOM 670 C C . GLU A 1 81 ? -2.839 -11.127 -13.519 1.00 85.50 81 GLU A C 1
ATOM 672 O O . GLU A 1 81 ? -2.799 -12.192 -14.130 1.00 85.50 81 GLU A O 1
ATOM 677 N N . ASP A 1 82 ? -2.508 -9.967 -14.088 1.00 86.50 82 ASP A N 1
ATOM 678 C CA . ASP A 1 82 ? -2.153 -9.808 -15.500 1.00 86.50 82 ASP A CA 1
ATOM 679 C C . ASP A 1 82 ? -0.715 -10.254 -15.818 1.00 86.50 82 ASP A C 1
ATOM 681 O O . ASP A 1 82 ? -0.340 -10.367 -16.986 1.00 86.50 82 ASP A O 1
ATOM 685 N N . ALA A 1 83 ? 0.126 -10.499 -14.807 1.00 80.06 83 ALA A N 1
ATOM 686 C CA . ALA A 1 83 ? 1.557 -10.744 -14.994 1.00 80.06 83 ALA A CA 1
ATOM 687 C C . ALA A 1 83 ? 1.900 -12.116 -15.612 1.00 80.06 83 ALA A C 1
ATOM 689 O O . ALA A 1 83 ? 3.086 -12.409 -15.739 1.00 80.06 83 ALA A O 1
ATOM 690 N N . ASN A 1 84 ? 0.889 -12.921 -15.973 1.00 65.62 84 ASN A N 1
ATOM 691 C CA . ASN A 1 84 ? 0.959 -14.300 -16.469 1.00 65.62 84 ASN A CA 1
ATOM 692 C C . ASN A 1 84 ? 2.187 -15.068 -15.964 1.00 65.62 84 ASN A C 1
ATOM 694 O O . ASN A 1 84 ? 3.179 -15.243 -16.668 1.00 65.62 84 ASN A O 1
ATOM 698 N N . LEU A 1 85 ? 2.128 -15.481 -14.705 1.00 68.56 85 LEU A N 1
ATOM 699 C CA . LEU A 1 85 ? 3.271 -16.039 -13.998 1.00 68.56 85 LEU A CA 1
ATOM 700 C C . LEU A 1 85 ? 3.478 -17.548 -14.271 1.00 68.56 85 LEU A C 1
ATOM 702 O O . LEU A 1 85 ? 4.281 -18.160 -13.586 1.00 68.56 85 LEU A O 1
ATOM 706 N N . GLU A 1 86 ? 2.817 -18.141 -15.270 1.00 59.19 86 GLU A N 1
ATOM 707 C CA . GLU A 1 86 ? 2.834 -19.588 -15.591 1.00 59.19 86 GLU A CA 1
ATOM 708 C C . GLU A 1 86 ? 4.237 -20.235 -15.679 1.00 59.19 86 GLU A C 1
ATOM 710 O O . GLU A 1 86 ? 4.368 -21.444 -15.505 1.00 59.19 86 GLU A O 1
ATOM 715 N N . ASP A 1 87 ? 5.293 -19.447 -15.903 1.00 53.75 87 ASP A N 1
ATOM 716 C CA . ASP A 1 87 ? 6.687 -19.911 -15.961 1.00 53.75 87 ASP A CA 1
ATOM 717 C C . ASP A 1 87 ? 7.334 -20.180 -14.583 1.00 53.75 87 ASP A C 1
ATOM 719 O O . ASP A 1 87 ? 8.469 -20.662 -14.512 1.00 53.75 87 ASP A O 1
ATOM 723 N N . PHE A 1 88 ? 6.666 -19.872 -13.467 1.00 60.75 88 PHE A N 1
ATOM 724 C CA . PHE A 1 88 ? 7.169 -20.236 -12.141 1.00 60.75 88 PHE A CA 1
ATOM 725 C C . PHE A 1 88 ? 6.690 -21.649 -11.775 1.00 60.75 88 PHE A C 1
ATOM 727 O O . PHE A 1 88 ? 5.513 -21.859 -11.520 1.00 60.75 88 PHE A O 1
ATOM 734 N N . GLU A 1 89 ? 7.622 -22.607 -11.676 1.00 53.31 89 GLU A N 1
ATOM 735 C CA . GLU A 1 89 ? 7.393 -24.052 -11.425 1.00 53.31 89 GLU A CA 1
ATOM 736 C C . GLU A 1 89 ? 6.679 -24.423 -10.098 1.00 53.31 89 GLU A C 1
ATOM 738 O O . GLU A 1 89 ? 6.642 -25.588 -9.696 1.00 53.31 89 GLU A O 1
ATOM 743 N N . HIS A 1 90 ? 6.115 -23.460 -9.377 1.00 58.09 90 HIS A N 1
ATOM 744 C CA . HIS A 1 90 ? 5.384 -23.696 -8.142 1.00 58.09 90 HIS A CA 1
ATOM 745 C C . HIS A 1 90 ? 3.981 -23.106 -8.262 1.00 58.09 90 HIS A C 1
ATOM 747 O O . HIS A 1 90 ? 3.779 -21.938 -7.948 1.00 58.09 90 HIS A O 1
ATOM 753 N N . ASP A 1 91 ? 3.002 -23.931 -8.643 1.00 53.62 91 ASP A N 1
ATOM 754 C CA . ASP A 1 91 ? 1.579 -23.555 -8.722 1.00 53.62 91 ASP A CA 1
ATOM 755 C C . ASP A 1 91 ? 1.078 -22.830 -7.455 1.00 53.62 91 ASP A C 1
ATOM 757 O O . ASP A 1 91 ? 0.232 -21.942 -7.528 1.00 53.62 91 ASP A O 1
ATOM 761 N N . GLU A 1 92 ? 1.640 -23.149 -6.282 1.00 58.44 92 GLU A N 1
ATOM 762 C CA . GLU A 1 92 ? 1.323 -22.514 -4.991 1.00 58.44 92 GLU A CA 1
ATOM 763 C C . GLU A 1 92 ? 1.680 -21.017 -4.931 1.00 58.44 92 GLU A C 1
ATOM 765 O O . GLU A 1 92 ? 1.104 -20.264 -4.145 1.00 58.44 92 GLU A O 1
ATOM 770 N N . ILE A 1 93 ? 2.611 -20.566 -5.774 1.00 59.66 93 ILE A N 1
ATOM 771 C CA . ILE A 1 93 ? 3.123 -19.196 -5.800 1.00 59.66 93 ILE A CA 1
ATOM 772 C C . ILE A 1 93 ? 2.078 -18.240 -6.391 1.00 59.66 93 ILE A C 1
ATOM 774 O O . ILE A 1 93 ? 1.855 -17.178 -5.823 1.00 59.66 93 ILE A O 1
ATOM 778 N N . HIS A 1 94 ? 1.356 -18.600 -7.456 1.00 55.97 94 HIS A N 1
ATOM 779 C CA . HIS A 1 94 ? 0.360 -17.7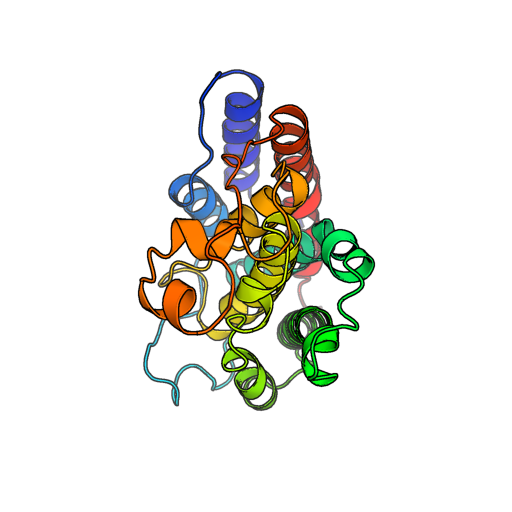06 -8.084 1.00 55.97 94 HIS A CA 1
ATOM 780 C C . HIS A 1 94 ? -0.818 -17.368 -7.182 1.00 55.97 94 HIS A C 1
ATOM 782 O O . HIS A 1 94 ? -1.344 -16.256 -7.223 1.00 55.97 94 HIS A O 1
ATOM 788 N N . TYR A 1 95 ? -1.204 -18.318 -6.336 1.00 59.94 95 TYR A N 1
ATOM 789 C CA . TYR A 1 95 ? -2.294 -18.132 -5.390 1.00 59.94 95 TYR A CA 1
ATOM 790 C C . TYR A 1 95 ? -1.854 -17.400 -4.128 1.00 59.94 95 TYR A C 1
ATOM 792 O O . TYR A 1 95 ? -2.709 -16.929 -3.384 1.00 59.94 95 TYR A O 1
ATOM 800 N N . LEU A 1 96 ? -0.549 -17.259 -3.887 1.00 76.50 96 LEU A N 1
ATOM 801 C CA . LEU A 1 96 ? -0.031 -16.716 -2.640 1.00 76.50 96 LEU A CA 1
ATOM 802 C C . LEU A 1 96 ? -0.513 -15.285 -2.333 1.00 76.50 96 LEU A C 1
ATOM 804 O O . LEU A 1 96 ? -0.985 -15.077 -1.220 1.00 76.50 96 LEU A O 1
ATOM 808 N N . PRO A 1 97 ? -0.482 -14.306 -3.260 1.00 82.38 97 PRO A N 1
ATOM 809 C CA . PRO A 1 97 ? -0.904 -12.931 -2.966 1.00 82.38 97 PRO A CA 1
ATOM 810 C C . PRO A 1 97 ? -2.408 -12.838 -2.718 1.00 82.38 97 PRO A C 1
ATOM 812 O O . PRO A 1 97 ? -2.847 -12.211 -1.757 1.00 82.38 97 PRO A O 1
ATOM 815 N N . THR A 1 98 ? -3.203 -13.517 -3.551 1.00 85.88 98 THR A N 1
ATOM 816 C CA . THR A 1 98 ? -4.653 -13.625 -3.362 1.00 85.88 98 THR A CA 1
ATOM 817 C C . THR A 1 98 ? -4.963 -14.270 -2.016 1.00 85.88 98 THR A C 1
ATOM 819 O O . THR A 1 98 ? -5.748 -13.727 -1.245 1.00 85.88 98 THR A O 1
ATOM 822 N N . ARG A 1 99 ? -4.277 -15.365 -1.674 1.00 84.50 99 ARG A N 1
ATOM 823 C CA . ARG A 1 99 ? -4.449 -16.059 -0.398 1.00 84.50 99 ARG A CA 1
ATOM 824 C C . ARG A 1 99 ? -4.019 -15.202 0.792 1.00 84.50 99 ARG A C 1
ATOM 826 O O . ARG A 1 99 ? -4.691 -15.221 1.816 1.00 84.50 99 ARG A O 1
ATOM 833 N N . MET A 1 100 ? -2.938 -14.432 0.673 1.00 86.75 100 MET A N 1
ATOM 834 C CA . MET A 1 100 ? -2.501 -13.480 1.700 1.00 86.75 100 MET A CA 1
ATOM 835 C C . MET A 1 100 ? -3.574 -12.420 1.970 1.00 86.75 100 MET A C 1
ATOM 837 O O . MET A 1 100 ? -3.826 -12.106 3.131 1.00 86.75 100 MET A O 1
ATOM 841 N N . LEU A 1 101 ? -4.241 -11.913 0.927 1.00 89.62 101 LEU A N 1
ATOM 842 C CA . LEU A 1 101 ? -5.347 -10.964 1.083 1.00 89.62 101 LEU A CA 1
ATOM 843 C C . LEU A 1 101 ? -6.595 -11.601 1.681 1.00 89.62 101 LEU A C 1
ATOM 845 O O . LEU A 1 101 ? -7.151 -11.041 2.619 1.00 89.62 101 LEU A O 1
ATOM 849 N N . GLU A 1 102 ? -6.987 -12.788 1.220 1.00 89.62 102 GLU A N 1
ATOM 850 C CA . GLU A 1 102 ? -8.100 -13.541 1.814 1.00 89.62 102 GLU A CA 1
ATOM 851 C C . GLU A 1 102 ? -7.879 -13.797 3.309 1.00 89.62 102 GLU A C 1
ATOM 853 O O . GLU A 1 102 ? -8.801 -13.670 4.111 1.00 89.62 102 GLU A O 1
ATOM 858 N N . LEU A 1 103 ? -6.651 -14.144 3.703 1.00 87.50 103 LEU A N 1
ATOM 859 C CA . LEU A 1 103 ? -6.294 -14.356 5.103 1.00 87.50 103 LEU A CA 1
ATOM 860 C C . LEU A 1 103 ? -6.284 -13.044 5.892 1.00 87.50 103 LEU A C 1
ATOM 862 O O . LEU A 1 103 ? -6.751 -13.019 7.028 1.00 87.50 103 LEU A O 1
ATOM 866 N N . ALA A 1 104 ? -5.793 -11.951 5.302 1.00 89.19 104 ALA A N 1
ATOM 867 C CA . ALA A 1 104 ? -5.820 -10.633 5.929 1.00 89.19 104 ALA A CA 1
ATOM 868 C C . ALA A 1 104 ? -7.263 -10.165 6.198 1.00 89.19 104 ALA A C 1
ATOM 870 O O . ALA A 1 104 ? -7.603 -9.780 7.319 1.00 89.19 104 ALA A O 1
ATOM 871 N N . GLU A 1 105 ? -8.136 -10.276 5.198 1.00 91.56 105 GLU A N 1
ATOM 872 C CA . GLU A 1 105 ? -9.575 -10.025 5.329 1.00 91.56 105 GLU A CA 1
ATOM 873 C C . GLU A 1 105 ? -10.218 -10.966 6.348 1.00 91.56 105 GLU A C 1
ATOM 875 O O . GLU A 1 105 ? -11.018 -10.541 7.182 1.00 91.56 105 GLU A O 1
ATOM 880 N N . GLY A 1 106 ? -9.844 -12.245 6.324 1.00 88.62 106 GLY A N 1
ATOM 881 C CA . GLY A 1 106 ? -10.343 -13.238 7.262 1.00 88.62 106 GLY A CA 1
ATOM 882 C C . GLY A 1 106 ? -9.982 -12.920 8.714 1.00 88.62 106 GLY A C 1
ATOM 883 O O . GLY A 1 106 ? -10.824 -13.069 9.598 1.00 88.62 106 GLY A O 1
ATOM 884 N N . ILE A 1 107 ? -8.771 -12.420 8.979 1.00 85.94 107 ILE A N 1
ATOM 885 C CA . ILE A 1 107 ? -8.364 -11.964 10.317 1.00 85.94 107 ILE A CA 1
ATOM 886 C C . ILE A 1 107 ? -9.207 -10.761 10.752 1.00 85.94 107 ILE A C 1
ATOM 888 O O . ILE A 1 107 ? -9.696 -10.729 11.882 1.00 85.94 107 ILE A O 1
ATOM 892 N N . LEU A 1 108 ? -9.398 -9.778 9.866 1.00 88.56 108 LEU A N 1
ATOM 893 C CA . LEU A 1 108 ? -10.176 -8.568 10.160 1.00 88.56 108 LEU A CA 1
ATOM 894 C C . LEU A 1 108 ? -11.646 -8.873 10.462 1.00 88.56 108 LEU A C 1
ATOM 896 O O . LEU A 1 108 ? -12.226 -8.256 11.357 1.00 88.56 108 LEU A O 1
ATOM 900 N N . ASN A 1 109 ? -12.208 -9.863 9.770 1.00 87.94 109 ASN A N 1
ATOM 901 C CA . ASN A 1 109 ? -13.574 -10.346 9.960 1.00 87.94 109 ASN A CA 1
ATOM 902 C C . ASN A 1 109 ? -13.711 -11.408 11.067 1.00 87.94 109 ASN A C 1
ATOM 904 O O . ASN A 1 109 ? -14.818 -11.866 11.341 1.00 87.94 109 ASN A O 1
ATOM 908 N N . GLY A 1 110 ? -12.609 -11.843 11.688 1.00 83.50 110 GLY A N 1
ATOM 909 C CA . GLY A 1 110 ? -12.614 -12.911 12.693 1.00 83.50 110 GLY A CA 1
ATOM 910 C C . GLY A 1 110 ? -12.978 -14.301 12.148 1.00 83.50 110 GLY A C 1
ATOM 911 O O . GLY A 1 110 ? -13.351 -15.179 12.925 1.00 83.50 110 GLY A O 1
ATOM 912 N N . THR A 1 111 ? -12.888 -14.509 10.832 1.00 85.31 111 THR A N 1
ATOM 913 C CA . THR A 1 111 ? -13.197 -15.775 10.148 1.00 85.31 111 THR A CA 1
ATOM 914 C C . THR A 1 111 ? -11.963 -16.634 9.869 1.00 85.31 111 THR A C 1
ATOM 916 O O . THR A 1 111 ? -12.114 -17.828 9.619 1.00 85.31 111 THR A O 1
ATOM 919 N N . ALA A 1 112 ? -10.757 -16.062 9.940 1.00 79.81 112 ALA A N 1
ATOM 920 C CA . ALA A 1 112 ? -9.495 -16.792 9.827 1.00 79.81 112 ALA A CA 1
ATOM 921 C C . ALA A 1 112 ? -8.761 -16.859 11.171 1.00 79.81 112 ALA A C 1
ATOM 923 O O . ALA A 1 112 ? -8.710 -15.883 11.925 1.00 79.81 112 ALA A O 1
ATOM 924 N N . ASP A 1 113 ? -8.155 -18.015 11.448 1.00 71.25 113 ASP A N 1
ATOM 925 C CA . ASP A 1 113 ? -7.276 -18.189 12.600 1.00 71.25 113 ASP A CA 1
ATOM 926 C C . ASP A 1 113 ? -5.873 -17.650 12.284 1.00 71.25 113 ASP A C 1
ATOM 928 O O . ASP A 1 113 ? -5.289 -17.904 11.222 1.00 71.25 113 ASP A O 1
ATOM 932 N N . ALA A 1 114 ? -5.300 -16.921 13.235 1.00 65.44 114 ALA A N 1
ATOM 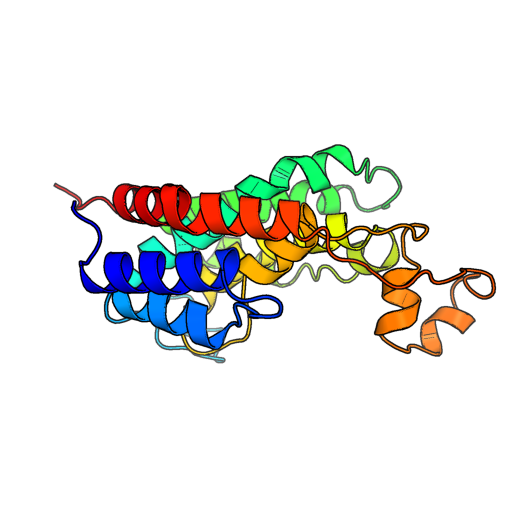933 C CA . ALA A 1 114 ? -3.948 -16.402 13.129 1.00 65.44 114 ALA A CA 1
ATOM 934 C C . ALA A 1 114 ? -2.904 -17.540 13.053 1.00 65.44 114 ALA A C 1
ATOM 936 O O . ALA A 1 114 ? -1.877 -17.374 12.389 1.00 65.44 114 ALA A O 1
ATOM 937 N N . ASP A 1 115 ? -3.189 -18.717 13.632 1.00 67.00 115 ASP A N 1
ATOM 938 C CA . ASP A 1 115 ? -2.325 -19.907 13.543 1.00 67.00 115 ASP A CA 1
ATOM 939 C C . ASP A 1 115 ? -2.254 -20.491 12.117 1.00 67.00 115 ASP A C 1
ATOM 941 O O . ASP A 1 115 ? -1.180 -20.884 11.651 1.00 67.00 115 ASP A O 1
ATOM 945 N N . GLU A 1 116 ? -3.377 -20.526 11.390 1.00 67.12 116 GLU A N 1
ATOM 946 C CA . GLU A 1 116 ? -3.399 -20.939 9.978 1.00 67.12 116 GLU A CA 1
ATOM 947 C C . GLU A 1 116 ? -2.640 -19.929 9.110 1.00 67.12 116 GLU A C 1
ATOM 949 O O . GLU A 1 116 ? -1.875 -20.297 8.215 1.00 67.12 116 GLU A O 1
ATOM 954 N N . THR A 1 117 ? -2.800 -18.651 9.442 1.00 67.38 117 THR A N 1
ATOM 955 C CA . THR A 1 117 ? -2.260 -17.522 8.689 1.00 67.38 117 THR A CA 1
ATOM 956 C C . THR A 1 117 ? -0.737 -17.405 8.799 1.00 67.38 117 THR A C 1
ATOM 958 O O . THR A 1 117 ? -0.060 -17.078 7.823 1.00 67.38 117 THR A O 1
ATOM 961 N N . ASN A 1 118 ? -0.162 -17.771 9.947 1.00 66.38 118 ASN A N 1
ATOM 962 C CA . ASN A 1 118 ? 1.286 -17.760 10.160 1.00 66.38 118 ASN A CA 1
ATOM 963 C C . ASN A 1 118 ? 2.044 -18.747 9.254 1.00 66.38 118 ASN A C 1
ATOM 965 O O . ASN A 1 118 ? 3.253 -18.641 9.128 1.00 66.38 118 ASN A O 1
ATOM 969 N N . LYS A 1 119 ? 1.382 -19.704 8.592 1.00 66.75 119 LYS A N 1
ATOM 970 C CA . LYS A 1 119 ? 2.050 -20.565 7.595 1.00 66.75 119 LYS A CA 1
ATOM 971 C C . LYS A 1 119 ? 2.424 -19.799 6.323 1.00 66.75 119 LYS A C 1
ATOM 973 O O . LYS A 1 119 ? 3.383 -20.168 5.652 1.00 66.75 119 LYS A O 1
ATOM 978 N N . TYR A 1 120 ? 1.700 -18.724 6.021 1.00 67.06 120 TYR A N 1
ATOM 979 C CA . TYR A 1 120 ? 1.825 -17.973 4.772 1.00 67.06 120 TYR A CA 1
ATOM 980 C C . TYR A 1 120 ? 2.785 -16.785 4.870 1.00 67.06 120 TYR A C 1
ATOM 982 O O . TYR A 1 120 ? 3.258 -16.306 3.846 1.00 67.06 120 TYR A O 1
ATOM 990 N N . THR A 1 121 ? 3.157 -16.355 6.079 1.00 63.59 121 THR A N 1
ATOM 991 C CA . THR A 1 121 ? 4.178 -15.310 6.286 1.00 63.59 121 THR A CA 1
ATOM 992 C C . THR A 1 121 ? 5.600 -15.765 5.978 1.00 63.59 121 THR A C 1
ATOM 994 O O . THR A 1 121 ? 6.492 -14.937 5.831 1.00 63.59 121 THR A O 1
ATOM 997 N N . TRP A 1 122 ? 5.836 -17.076 5.885 1.00 55.91 122 TRP A N 1
ATOM 998 C CA . TRP A 1 122 ? 7.164 -17.641 5.619 1.00 55.91 122 TRP A CA 1
ATOM 999 C C . TRP A 1 122 ? 7.387 -18.010 4.159 1.00 55.91 122 TRP A C 1
ATOM 1001 O O . TRP A 1 122 ? 8.513 -18.358 3.794 1.00 55.91 122 TRP A O 1
ATOM 1011 N N . ILE A 1 123 ? 6.353 -17.924 3.319 1.00 59.56 123 ILE A N 1
ATOM 1012 C CA . ILE A 1 123 ? 6.509 -18.108 1.879 1.00 59.56 123 ILE A CA 1
ATOM 1013 C C . ILE A 1 123 ? 7.094 -16.810 1.341 1.00 59.56 123 ILE A C 1
ATOM 1015 O O . ILE A 1 123 ? 6.411 -15.882 0.925 1.00 59.56 123 ILE A O 1
ATOM 1019 N N . SER A 1 124 ? 8.411 -16.735 1.468 1.00 54.34 124 SER A N 1
ATOM 1020 C CA . SER A 1 124 ? 9.181 -15.548 1.177 1.00 54.34 124 SER A CA 1
ATOM 1021 C C . SER A 1 124 ? 9.055 -15.230 -0.317 1.00 54.34 124 SER A C 1
ATOM 1023 O O . SER A 1 124 ? 9.348 -16.090 -1.155 1.00 54.34 124 SER A O 1
ATOM 1025 N N . GLY A 1 125 ? 8.694 -13.991 -0.662 1.00 53.78 125 GLY A N 1
ATOM 1026 C CA . GLY A 1 125 ? 8.577 -13.517 -2.049 1.00 53.78 125 GLY A CA 1
ATOM 1027 C C . GLY A 1 125 ? 9.877 -13.562 -2.877 1.00 53.78 125 GLY A C 1
ATOM 1028 O O . GLY A 1 125 ? 9.914 -13.084 -4.010 1.00 53.78 125 GLY A O 1
ATOM 1029 N N . TRP A 1 126 ? 10.949 -14.154 -2.342 1.00 54.34 126 TRP A N 1
ATOM 1030 C CA . TRP A 1 126 ? 12.264 -14.306 -2.964 1.00 54.34 126 TRP A CA 1
ATOM 1031 C C . TRP A 1 126 ? 12.229 -15.048 -4.301 1.00 54.34 126 TRP A C 1
ATOM 1033 O O . TRP A 1 126 ? 13.111 -14.827 -5.129 1.00 54.34 126 TRP A O 1
ATOM 1043 N N . GLY A 1 127 ? 11.240 -15.923 -4.521 1.00 57.91 127 GLY A N 1
ATOM 1044 C CA . GLY A 1 127 ? 11.008 -16.547 -5.825 1.00 57.91 127 GLY A CA 1
ATOM 1045 C C . GLY A 1 127 ? 10.571 -15.519 -6.872 1.00 57.91 127 GLY A C 1
ATOM 1046 O O . GLY A 1 127 ? 11.195 -15.407 -7.924 1.00 57.91 127 GLY A O 1
ATOM 1047 N N . PHE A 1 128 ? 9.572 -14.697 -6.544 1.00 63.09 128 PHE A N 1
ATOM 1048 C CA . PHE A 1 128 ? 8.996 -13.703 -7.455 1.00 63.09 128 PHE A CA 1
ATOM 1049 C C . PHE A 1 128 ? 9.971 -12.598 -7.841 1.00 63.09 128 PHE A C 1
ATOM 1051 O O . PHE A 1 128 ? 10.069 -12.233 -9.011 1.00 63.09 128 PHE A O 1
ATOM 1058 N N . GLN A 1 129 ? 10.737 -12.101 -6.867 1.00 67.12 129 GLN A N 1
ATOM 1059 C CA . GLN A 1 129 ? 11.726 -11.042 -7.076 1.00 67.12 129 GLN A CA 1
ATOM 1060 C C . GLN A 1 129 ? 12.675 -11.340 -8.250 1.00 67.12 129 GLN A C 1
ATOM 1062 O O . GLN A 1 129 ? 13.091 -10.431 -8.963 1.00 67.12 129 GLN A O 1
ATOM 1067 N N . ARG A 1 130 ? 12.984 -12.621 -8.485 1.00 67.44 130 ARG A N 1
ATOM 1068 C CA . ARG A 1 130 ? 13.963 -13.068 -9.484 1.00 67.44 130 ARG A CA 1
ATOM 1069 C C . ARG A 1 130 ? 13.433 -13.126 -10.913 1.00 67.44 130 ARG A C 1
ATOM 1071 O O . ARG A 1 130 ? 14.253 -13.163 -11.824 1.00 67.44 130 ARG A O 1
ATOM 1078 N N . GLY A 1 131 ? 12.117 -13.168 -11.110 1.00 73.38 131 GLY A N 1
ATOM 1079 C CA . GLY A 1 131 ? 11.527 -13.445 -12.423 1.00 73.38 131 GLY A CA 1
ATOM 1080 C C . GLY A 1 131 ? 10.434 -12.476 -12.855 1.00 73.38 131 GLY A C 1
ATOM 1081 O O . GLY A 1 131 ? 9.894 -12.639 -13.940 1.00 73.38 131 GLY A O 1
ATOM 1082 N N . THR A 1 132 ? 10.098 -11.462 -12.053 1.00 81.25 132 THR A N 1
ATOM 1083 C CA . THR A 1 132 ? 9.067 -10.481 -12.417 1.00 81.25 132 THR A CA 1
ATOM 1084 C C . THR A 1 132 ? 9.653 -9.103 -12.683 1.00 81.25 132 THR A C 1
ATOM 1086 O O . THR A 1 132 ? 10.812 -8.816 -12.379 1.00 81.25 132 THR A O 1
ATOM 1089 N N . ARG A 1 133 ? 8.836 -8.211 -13.241 1.00 88.44 133 ARG A N 1
ATOM 1090 C CA . ARG A 1 133 ? 9.109 -6.769 -13.244 1.00 88.44 133 ARG A CA 1
ATOM 1091 C C . ARG A 1 133 ? 8.885 -6.164 -11.854 1.00 88.44 133 ARG A C 1
ATOM 1093 O O . ARG A 1 133 ? 8.210 -6.762 -11.009 1.00 88.44 133 ARG A O 1
ATOM 1100 N N . LYS A 1 134 ? 9.446 -4.979 -11.615 1.00 89.31 134 LYS A N 1
ATOM 1101 C CA . LYS A 1 134 ? 9.380 -4.257 -10.339 1.00 89.31 134 LYS A CA 1
ATOM 1102 C C . LYS A 1 134 ? 7.947 -3.907 -9.953 1.00 89.31 134 LYS A C 1
ATOM 1104 O O . LYS A 1 134 ? 7.601 -4.017 -8.781 1.00 89.31 134 LYS A O 1
ATOM 1109 N N . ASN A 1 135 ? 7.115 -3.524 -10.918 1.00 91.56 135 ASN A N 1
ATOM 1110 C CA . ASN A 1 135 ? 5.714 -3.193 -10.669 1.00 91.56 135 ASN A CA 1
ATOM 1111 C C . ASN A 1 135 ? 4.910 -4.422 -10.203 1.00 91.56 135 ASN A C 1
ATOM 1113 O O . ASN A 1 135 ? 4.155 -4.335 -9.239 1.00 91.56 135 ASN A O 1
ATOM 1117 N N . VAL A 1 136 ? 5.142 -5.585 -10.821 1.00 89.50 136 VAL A N 1
ATOM 1118 C CA . VAL A 1 136 ? 4.545 -6.861 -10.392 1.00 89.50 136 VAL A CA 1
ATOM 1119 C C . VAL A 1 136 ? 5.008 -7.208 -8.980 1.00 89.50 136 VAL A C 1
ATOM 1121 O O . VAL A 1 136 ? 4.182 -7.473 -8.116 1.00 89.50 136 VAL A O 1
ATOM 1124 N N . TYR A 1 137 ? 6.312 -7.112 -8.704 1.00 87.94 137 TYR A N 1
ATOM 1125 C CA . TYR A 1 137 ? 6.833 -7.324 -7.352 1.00 87.94 137 TYR A CA 1
ATOM 1126 C C . TYR A 1 137 ? 6.214 -6.369 -6.325 1.00 87.94 137 TYR A C 1
ATOM 1128 O O . TYR A 1 137 ? 5.857 -6.806 -5.237 1.00 87.94 137 TYR A O 1
ATOM 1136 N N . GLY A 1 138 ? 6.053 -5.085 -6.657 1.00 90.56 138 GLY A N 1
ATOM 1137 C CA . GLY A 1 138 ? 5.389 -4.116 -5.785 1.00 90.56 138 GLY A CA 1
ATOM 1138 C C . GLY A 1 138 ? 3.963 -4.539 -5.429 1.00 90.56 138 GLY A C 1
ATOM 1139 O O . GLY A 1 138 ? 3.565 -4.456 -4.270 1.00 90.56 138 GLY A O 1
ATOM 1140 N N . ALA A 1 139 ? 3.213 -5.067 -6.398 1.00 91.25 139 ALA A N 1
ATOM 1141 C CA . ALA A 1 139 ? 1.841 -5.507 -6.175 1.00 91.25 139 ALA A CA 1
ATOM 1142 C C . ALA A 1 139 ? 1.789 -6.706 -5.207 1.00 91.25 139 ALA A C 1
ATOM 1144 O O . ALA A 1 139 ? 1.029 -6.700 -4.239 1.00 91.25 139 ALA A O 1
ATOM 1145 N N . LEU A 1 140 ? 2.683 -7.679 -5.407 1.00 87.75 140 LEU A N 1
ATOM 1146 C CA . LEU A 1 140 ? 2.857 -8.844 -4.532 1.00 87.75 140 LEU A CA 1
ATOM 1147 C C . LEU A 1 140 ? 3.294 -8.440 -3.115 1.00 87.75 140 LEU A C 1
ATOM 1149 O O . LEU A 1 140 ? 2.707 -8.875 -2.127 1.00 87.75 140 LEU A O 1
ATOM 1153 N N . ALA A 1 141 ? 4.300 -7.568 -3.017 1.00 86.50 141 ALA A N 1
ATOM 1154 C CA . ALA A 1 141 ? 4.834 -7.074 -1.753 1.00 86.50 141 ALA A CA 1
ATOM 1155 C C . ALA A 1 141 ? 3.794 -6.262 -0.967 1.00 86.50 141 ALA A C 1
ATOM 1157 O O . ALA A 1 141 ? 3.830 -6.244 0.260 1.00 86.50 141 ALA A O 1
ATOM 1158 N N . SER A 1 142 ? 2.851 -5.606 -1.651 1.00 91.19 142 SER A N 1
ATOM 1159 C CA . SER A 1 142 ? 1.729 -4.943 -0.988 1.00 91.19 142 SER A CA 1
ATOM 1160 C C . SER A 1 142 ? 0.788 -5.957 -0.330 1.00 91.19 142 SER A C 1
ATOM 1162 O O . SER A 1 142 ? 0.441 -5.777 0.834 1.00 91.19 142 SER A O 1
ATOM 1164 N N . ALA A 1 143 ? 0.452 -7.060 -1.010 1.00 89.88 143 ALA A N 1
ATOM 1165 C CA . ALA A 1 143 ? -0.356 -8.135 -0.425 1.00 89.88 143 ALA A CA 1
ATOM 1166 C C . ALA A 1 143 ? 0.331 -8.799 0.783 1.00 89.88 143 ALA A C 1
ATOM 1168 O O . ALA A 1 143 ? -0.299 -9.003 1.823 1.00 89.88 143 ALA A O 1
ATOM 1169 N N . GLU A 1 144 ? 1.638 -9.063 0.682 1.00 86.12 144 GLU A N 1
ATOM 1170 C CA . GLU A 1 144 ? 2.448 -9.559 1.800 1.00 86.12 144 GLU A CA 1
ATOM 1171 C C . GLU A 1 144 ? 2.426 -8.571 2.977 1.00 86.12 144 GLU A C 1
ATOM 1173 O O . GLU A 1 144 ? 2.119 -8.947 4.110 1.00 86.12 144 GLU A O 1
ATOM 1178 N N . ALA A 1 145 ? 2.675 -7.284 2.714 1.00 85.94 145 ALA A N 1
ATOM 1179 C CA . ALA A 1 145 ? 2.661 -6.244 3.737 1.00 85.94 145 ALA A CA 1
ATOM 1180 C C . ALA A 1 145 ? 1.299 -6.124 4.442 1.00 85.94 145 ALA A C 1
ATOM 1182 O O . ALA A 1 145 ? 1.267 -5.838 5.644 1.00 85.94 145 ALA A O 1
ATOM 1183 N N . SER A 1 146 ? 0.190 -6.377 3.742 1.00 88.81 146 SER A N 1
ATOM 1184 C CA . SER A 1 146 ? -1.151 -6.391 4.336 1.00 88.81 146 SER A CA 1
ATOM 1185 C C . SER A 1 146 ? -1.327 -7.508 5.359 1.00 88.81 146 SER A C 1
ATOM 1187 O O . SER A 1 146 ? -1.822 -7.255 6.459 1.00 88.81 146 SER A O 1
ATOM 1189 N N . LEU A 1 147 ? -0.842 -8.714 5.056 1.00 85.31 147 LEU A N 1
ATOM 1190 C CA . LEU A 1 147 ? -0.873 -9.836 5.993 1.00 85.31 147 LEU A CA 1
ATOM 1191 C C . LEU A 1 147 ? 0.055 -9.608 7.195 1.00 85.31 147 LEU A C 1
ATOM 1193 O O . LEU A 1 147 ? -0.339 -9.785 8.350 1.00 85.31 147 LEU A O 1
ATOM 1197 N N . PHE A 1 148 ? 1.286 -9.162 6.932 1.00 80.88 148 PHE A N 1
ATOM 1198 C CA . PHE A 1 148 ? 2.283 -8.884 7.970 1.00 80.88 148 PHE A CA 1
ATOM 1199 C C . PHE A 1 148 ? 1.831 -7.784 8.931 1.00 80.88 148 PHE A C 1
ATOM 1201 O O . PHE A 1 148 ? 2.059 -7.881 10.138 1.00 80.88 148 PHE A O 1
ATOM 1208 N N . THR A 1 149 ? 1.160 -6.760 8.403 1.00 80.00 149 THR A N 1
ATOM 1209 C CA . THR A 1 149 ? 0.565 -5.670 9.180 1.00 80.00 149 THR A CA 1
ATOM 1210 C C . THR A 1 149 ? -0.354 -6.198 10.283 1.00 80.00 149 THR A C 1
ATOM 1212 O O . THR A 1 149 ? -0.276 -5.732 11.421 1.00 80.00 149 THR A O 1
ATOM 1215 N N . LEU A 1 150 ? -1.190 -7.191 9.975 1.00 80.50 150 LEU A N 1
ATOM 1216 C CA . LEU A 1 150 ? -2.157 -7.747 10.922 1.00 80.50 150 LEU A CA 1
ATOM 1217 C C . LEU A 1 150 ? -1.509 -8.653 11.971 1.00 80.50 150 LEU A C 1
ATOM 1219 O O . LEU A 1 150 ? -1.916 -8.641 13.130 1.00 80.50 150 LEU A O 1
ATOM 1223 N N . LEU A 1 151 ? -0.481 -9.409 11.586 1.00 75.31 151 LEU A N 1
ATOM 1224 C CA . LEU A 1 151 ? 0.183 -10.360 12.481 1.00 75.31 151 LEU A CA 1
ATOM 1225 C C . LEU A 1 151 ? 1.217 -9.716 13.410 1.00 75.31 151 LEU A C 1
ATOM 1227 O O . LEU A 1 151 ? 1.437 -10.200 14.521 1.00 75.31 151 LEU A O 1
ATOM 1231 N N . HIS A 1 152 ? 1.868 -8.638 12.966 1.00 69.50 152 HIS A N 1
ATOM 1232 C CA . HIS A 1 152 ? 2.975 -8.011 13.697 1.00 69.50 152 HIS A CA 1
ATOM 1233 C C . HIS A 1 152 ? 2.641 -6.622 14.253 1.00 69.50 152 HIS A C 1
ATOM 1235 O O . HIS A 1 152 ? 3.361 -6.121 15.121 1.00 69.50 152 HIS A O 1
ATOM 1241 N N . GLY A 1 153 ? 1.530 -6.022 13.826 1.00 63.34 153 GLY A N 1
ATOM 1242 C CA . GLY A 1 153 ? 1.051 -4.740 14.322 1.00 63.34 153 GLY A CA 1
ATOM 1243 C C . GLY A 1 153 ? 1.705 -3.511 13.696 1.00 63.34 153 GLY A C 1
ATOM 1244 O O . GLY A 1 153 ? 2.711 -3.566 12.991 1.00 63.34 153 GLY A O 1
ATOM 1245 N N . VAL A 1 154 ? 1.095 -2.364 14.001 1.00 57.66 154 VAL A N 1
ATOM 1246 C CA . VAL A 1 154 ? 1.280 -1.072 13.314 1.00 57.66 154 VAL A CA 1
ATOM 1247 C C . VAL A 1 154 ? 2.592 -0.367 13.677 1.00 57.66 154 VAL A C 1
ATOM 1249 O O . VAL A 1 154 ? 3.115 0.439 12.908 1.00 57.66 154 VAL A O 1
ATOM 1252 N N . VAL A 1 155 ? 3.133 -0.621 14.875 1.00 47.03 155 VAL A N 1
ATOM 1253 C CA . VAL A 1 155 ? 4.192 0.215 15.463 1.00 47.03 155 VAL A CA 1
ATOM 1254 C C . VAL A 1 155 ? 5.346 -0.645 15.959 1.00 47.03 155 VAL A C 1
ATOM 1256 O O . VAL A 1 155 ? 5.524 -0.878 17.151 1.00 47.03 155 VAL A O 1
ATOM 1259 N N . GLY A 1 156 ? 6.152 -1.121 15.021 1.00 44.72 156 GLY A N 1
ATOM 1260 C CA . GLY A 1 156 ? 7.381 -1.835 15.355 1.00 44.72 156 GLY A CA 1
ATOM 1261 C C . GLY A 1 156 ? 8.242 -2.145 14.147 1.00 44.72 156 GLY A C 1
ATOM 1262 O O . GLY A 1 156 ? 9.465 -2.085 14.263 1.00 44.72 156 GLY A O 1
ATOM 1263 N N . HIS A 1 157 ? 7.630 -2.369 12.980 1.00 46.28 157 HIS A N 1
ATOM 1264 C CA . HIS A 1 157 ? 8.351 -2.742 11.770 1.00 46.28 157 HIS A CA 1
ATOM 1265 C C . HIS A 1 157 ? 7.811 -2.117 10.483 1.00 46.28 157 HIS A C 1
ATOM 1267 O O . HIS A 1 157 ? 6.628 -2.208 10.188 1.00 46.28 157 HIS A O 1
ATOM 1273 N N . SER A 1 158 ? 8.730 -1.446 9.777 1.00 44.25 158 SER A N 1
ATOM 1274 C CA . SER A 1 158 ? 9.082 -1.474 8.337 1.00 44.25 158 SER A CA 1
ATOM 1275 C C . SER A 1 158 ? 8.123 -1.973 7.239 1.00 44.25 158 SER A C 1
ATOM 1277 O O . SER A 1 158 ? 8.429 -1.722 6.077 1.00 44.25 158 SER A O 1
ATOM 1279 N N . GLY A 1 159 ? 7.001 -2.629 7.526 1.00 58.53 159 GLY A N 1
ATOM 1280 C CA . GLY A 1 159 ? 6.035 -3.076 6.522 1.00 58.53 159 GLY A CA 1
ATOM 1281 C C . GLY A 1 159 ? 5.103 -1.946 6.109 1.00 58.53 159 GLY A C 1
ATOM 1282 O O . GLY A 1 159 ? 3.947 -1.900 6.514 1.00 58.53 159 GLY A O 1
ATOM 1283 N N . ASP A 1 160 ? 5.613 -0.988 5.349 1.00 76.88 160 ASP A N 1
ATOM 1284 C CA . ASP A 1 160 ? 4.757 -0.028 4.671 1.00 76.88 160 ASP A CA 1
ATOM 1285 C C . ASP A 1 160 ? 4.105 -0.709 3.464 1.00 76.88 160 ASP A C 1
ATOM 1287 O O . ASP A 1 160 ? 4.813 -1.107 2.547 1.00 76.88 160 ASP A O 1
ATOM 1291 N N . PHE A 1 161 ? 2.780 -0.858 3.462 1.00 87.31 161 PHE A N 1
ATOM 1292 C CA . PHE A 1 161 ? 2.028 -1.451 2.346 1.00 87.31 161 PHE A CA 1
ATOM 1293 C C . PHE A 1 161 ? 1.748 -0.455 1.214 1.00 87.31 161 PHE A C 1
ATOM 1295 O O . PHE A 1 161 ? 1.472 -0.863 0.084 1.00 87.31 161 PHE A O 1
ATOM 1302 N N . ALA A 1 162 ? 1.819 0.850 1.500 1.00 92.69 162 ALA A N 1
ATOM 1303 C CA . ALA A 1 162 ? 1.476 1.888 0.536 1.00 92.69 162 ALA A CA 1
ATOM 1304 C C . ALA A 1 162 ? 2.622 2.160 -0.438 1.00 92.69 162 ALA A C 1
ATOM 1306 O O . ALA A 1 162 ? 2.371 2.350 -1.619 1.00 92.69 162 ALA A O 1
ATOM 1307 N N . THR A 1 163 ? 3.875 2.119 0.025 1.00 91.69 163 THR A N 1
ATOM 1308 C CA . THR A 1 163 ? 5.047 2.227 -0.863 1.00 91.69 163 THR A CA 1
ATOM 1309 C C . THR A 1 163 ? 5.103 1.123 -1.928 1.00 91.69 163 THR A C 1
ATOM 1311 O O . THR A 1 163 ? 5.217 1.467 -3.098 1.00 91.69 163 THR A O 1
ATOM 1314 N N . PRO A 1 164 ? 4.987 -0.180 -1.610 1.00 91.88 164 PRO A N 1
ATOM 1315 C CA . PRO A 1 164 ? 5.006 -1.221 -2.634 1.00 91.88 164 PRO A CA 1
ATOM 1316 C C . PRO A 1 164 ? 3.806 -1.132 -3.593 1.00 91.88 164 PRO A C 1
ATOM 1318 O O . PRO A 1 164 ? 3.979 -1.378 -4.783 1.00 91.88 164 PRO A O 1
ATOM 1321 N N . ALA A 1 165 ? 2.623 -0.698 -3.137 1.00 95.56 165 ALA A N 1
ATOM 1322 C CA . ALA A 1 165 ? 1.493 -0.425 -4.035 1.00 95.56 165 ALA A CA 1
ATOM 1323 C C . ALA A 1 165 ? 1.709 0.820 -4.918 1.00 95.56 165 ALA A C 1
ATOM 1325 O O . ALA A 1 165 ? 1.336 0.829 -6.094 1.00 95.56 165 ALA A O 1
ATOM 1326 N N . LEU A 1 166 ? 2.343 1.867 -4.387 1.00 95.81 166 LEU A N 1
ATOM 1327 C CA . LEU A 1 166 ? 2.758 3.020 -5.180 1.00 95.81 166 LEU A CA 1
ATOM 1328 C C . LEU A 1 166 ? 3.773 2.592 -6.246 1.00 95.81 166 LEU A C 1
ATOM 1330 O O . LEU A 1 166 ? 3.590 2.908 -7.417 1.00 95.81 166 LEU A O 1
ATOM 1334 N N . ASP A 1 167 ? 4.791 1.817 -5.868 1.00 93.00 167 ASP A N 1
ATOM 1335 C CA . ASP A 1 167 ? 5.748 1.237 -6.811 1.00 93.00 167 ASP A CA 1
ATOM 1336 C C . ASP A 1 167 ? 5.016 0.408 -7.874 1.00 93.00 167 ASP A C 1
ATOM 1338 O O . ASP A 1 167 ? 5.310 0.520 -9.057 1.00 93.00 167 ASP A O 1
ATOM 1342 N N . ALA A 1 168 ? 4.031 -0.402 -7.489 1.00 95.19 168 ALA A N 1
ATOM 1343 C CA . ALA A 1 168 ? 3.259 -1.193 -8.440 1.00 95.19 168 ALA A CA 1
ATOM 1344 C C . ALA A 1 168 ? 2.514 -0.326 -9.462 1.00 95.19 168 ALA A C 1
ATOM 1346 O O . ALA A 1 168 ? 2.552 -0.595 -10.661 1.00 95.19 168 ALA A O 1
ATOM 1347 N N . SER A 1 169 ? 1.842 0.722 -8.993 1.00 96.75 169 SER A N 1
ATOM 1348 C CA . SER A 1 169 ? 0.973 1.559 -9.822 1.00 96.75 169 SER A CA 1
ATOM 1349 C C . SER A 1 169 ? 1.738 2.581 -10.666 1.00 96.75 169 SER A C 1
ATOM 1351 O O . SER A 1 169 ? 1.408 2.778 -11.839 1.00 96.75 169 SER A O 1
ATOM 1353 N N . ALA A 1 170 ? 2.761 3.216 -10.092 1.00 96.25 170 ALA A N 1
ATOM 1354 C CA . ALA A 1 170 ? 3.451 4.361 -10.675 1.00 96.25 170 ALA A CA 1
ATOM 1355 C C . ALA A 1 170 ? 4.839 4.033 -11.243 1.00 96.25 170 ALA A C 1
ATOM 1357 O O . ALA A 1 170 ? 5.353 4.823 -12.036 1.00 96.25 170 ALA A O 1
ATOM 1358 N N . CYS A 1 171 ? 5.458 2.896 -10.898 1.00 94.94 171 CYS A N 1
ATOM 1359 C CA . CYS A 1 171 ? 6.769 2.558 -11.451 1.00 94.94 171 CYS A CA 1
ATOM 1360 C C . CYS A 1 171 ? 6.679 2.247 -12.946 1.00 94.94 171 CYS A C 1
ATOM 1362 O O . CYS A 1 171 ? 5.911 1.394 -13.399 1.00 94.94 171 CYS A O 1
ATOM 1364 N N . ILE A 1 172 ? 7.532 2.917 -13.713 1.00 93.94 172 ILE A N 1
ATOM 1365 C CA . ILE A 1 172 ? 7.791 2.603 -15.107 1.00 93.94 172 ILE A CA 1
ATOM 1366 C C . ILE A 1 172 ? 9.007 1.680 -15.141 1.00 93.94 172 ILE A C 1
ATOM 1368 O O . ILE A 1 172 ? 10.157 2.125 -15.151 1.00 93.94 172 ILE A O 1
ATOM 1372 N N . ASP A 1 173 ? 8.739 0.376 -15.168 1.00 91.88 173 ASP A N 1
ATOM 1373 C CA . ASP A 1 173 ? 9.770 -0.636 -15.353 1.00 91.88 173 ASP A CA 1
ATOM 1374 C C . ASP A 1 173 ? 9.885 -1.031 -16.832 1.00 91.88 173 ASP A C 1
ATOM 1376 O O . ASP A 1 173 ? 9.032 -1.737 -17.379 1.00 91.88 173 ASP A O 1
ATOM 1380 N N . ARG A 1 174 ? 10.952 -0.555 -17.484 1.00 92.19 174 ARG A N 1
ATOM 1381 C CA . ARG A 1 174 ? 11.293 -0.902 -18.876 1.00 92.19 174 ARG A CA 1
ATOM 1382 C C . ARG A 1 174 ? 12.258 -2.080 -18.976 1.00 92.19 174 ARG A C 1
ATOM 1384 O O . ARG A 1 174 ? 12.679 -2.428 -20.076 1.00 92.19 174 ARG A O 1
ATOM 1391 N N . ASN A 1 175 ? 12.631 -2.669 -17.847 1.00 88.81 175 ASN A N 1
ATOM 1392 C CA . ASN A 1 175 ? 13.535 -3.796 -17.826 1.00 88.81 175 ASN A CA 1
ATOM 1393 C C . ASN A 1 175 ? 12.847 -5.079 -18.304 1.00 88.81 175 ASN A C 1
ATOM 1395 O O . ASN A 1 175 ? 11.627 -5.254 -18.215 1.00 88.81 175 ASN A O 1
ATOM 1399 N N . SER A 1 176 ? 13.669 -6.029 -18.749 1.00 85.88 176 SER A N 1
ATOM 1400 C CA . SER A 1 176 ? 13.231 -7.423 -18.808 1.00 85.88 176 SER A CA 1
ATOM 1401 C C . SER A 1 176 ? 12.958 -7.940 -17.385 1.00 85.88 176 SER A C 1
ATOM 1403 O O . SER A 1 176 ? 13.622 -7.485 -16.443 1.00 85.88 176 SER A O 1
ATOM 1405 N N . PRO A 1 177 ? 12.002 -8.870 -17.196 1.00 84.56 177 PRO A N 1
ATOM 1406 C CA . PRO A 1 177 ? 11.732 -9.454 -15.883 1.00 84.56 177 PRO A CA 1
ATOM 1407 C C . PRO A 1 177 ? 13.015 -9.956 -15.195 1.00 84.56 177 PRO A C 1
ATOM 1409 O O . PRO A 1 177 ? 13.909 -10.490 -15.849 1.00 84.56 177 PRO A O 1
ATOM 1412 N N . GLY A 1 178 ? 13.143 -9.716 -13.887 1.00 79.31 178 GLY A N 1
ATOM 1413 C CA . GLY A 1 178 ? 14.317 -10.084 -13.082 1.00 79.31 178 GLY A CA 1
ATOM 1414 C C . GLY A 1 178 ? 15.534 -9.146 -13.176 1.00 79.31 178 GLY A C 1
ATOM 1415 O O . GLY A 1 178 ? 16.359 -9.137 -12.259 1.00 79.31 178 GLY A O 1
ATOM 1416 N N . ALA A 1 179 ? 15.655 -8.297 -14.208 1.00 82.88 179 ALA A N 1
ATOM 1417 C CA . ALA A 1 179 ? 16.851 -7.455 -14.368 1.00 82.88 179 ALA A CA 1
ATOM 1418 C C . ALA A 1 179 ? 16.966 -6.349 -13.306 1.00 82.88 179 ALA A C 1
ATOM 1420 O O . ALA A 1 179 ? 18.067 -6.045 -12.842 1.00 82.88 179 ALA A O 1
ATOM 1421 N N . TRP A 1 180 ? 15.836 -5.777 -12.872 1.00 84.94 180 TRP A N 1
ATOM 1422 C CA . TRP A 1 180 ? 15.821 -4.780 -11.797 1.00 84.94 180 TRP A CA 1
ATOM 1423 C C . TRP A 1 180 ? 16.352 -5.368 -10.480 1.00 84.94 180 TRP A C 1
ATOM 1425 O O . TRP A 1 180 ? 17.146 -4.733 -9.786 1.00 84.94 180 TRP A O 1
ATOM 1435 N N . PHE A 1 181 ? 15.969 -6.607 -10.166 1.00 79.88 181 PHE A N 1
ATOM 1436 C CA . PHE A 1 181 ? 16.363 -7.291 -8.940 1.00 79.88 181 PHE A CA 1
ATOM 1437 C C . PHE A 1 181 ? 17.847 -7.654 -8.953 1.00 79.88 181 PHE A C 1
ATOM 1439 O O . PHE A 1 181 ? 18.569 -7.359 -8.000 1.00 79.88 181 PHE A O 1
ATOM 1446 N N . ALA A 1 182 ? 18.328 -8.203 -10.076 1.00 75.12 182 ALA A N 1
ATOM 1447 C CA . ALA A 1 182 ? 19.739 -8.529 -10.270 1.00 75.12 182 ALA A CA 1
ATOM 1448 C C . ALA A 1 182 ? 20.662 -7.310 -10.075 1.00 75.12 182 ALA A C 1
ATOM 1450 O O . ALA A 1 182 ? 21.802 -7.459 -9.628 1.00 75.12 182 ALA A O 1
ATOM 1451 N N . LYS A 1 183 ? 20.175 -6.100 -10.388 1.00 76.19 183 LYS A N 1
ATOM 1452 C CA . LYS A 1 183 ? 20.926 -4.854 -10.216 1.00 76.19 183 LYS A CA 1
ATOM 1453 C C . LYS A 1 183 ? 20.911 -4.319 -8.782 1.00 76.19 183 LYS A C 1
ATOM 1455 O O . LYS A 1 183 ? 21.972 -3.922 -8.301 1.00 76.19 183 LYS A O 1
ATOM 1460 N N . ILE A 1 184 ? 19.743 -4.250 -8.136 1.00 69.75 184 ILE A N 1
ATOM 1461 C CA . ILE A 1 184 ? 19.572 -3.565 -6.839 1.00 69.75 184 ILE A CA 1
ATOM 1462 C C . ILE A 1 184 ? 20.247 -4.325 -5.699 1.00 69.75 184 ILE A C 1
ATOM 1464 O O . ILE A 1 184 ? 20.907 -3.713 -4.864 1.00 69.75 184 ILE A O 1
ATOM 1468 N N . GLU A 1 185 ? 20.138 -5.649 -5.683 1.00 66.50 185 GLU A N 1
ATOM 1469 C CA . GLU A 1 185 ? 20.646 -6.453 -4.569 1.00 66.50 185 GLU A CA 1
ATOM 1470 C C . GLU A 1 185 ? 22.170 -6.690 -4.649 1.00 66.50 185 GLU A C 1
ATOM 1472 O O . GLU A 1 185 ? 22.772 -7.237 -3.730 1.00 66.50 185 GLU A O 1
ATOM 1477 N N . GLY A 1 186 ? 22.838 -6.269 -5.733 1.00 57.41 186 GLY A N 1
ATOM 1478 C CA . GLY A 1 186 ? 24.302 -6.330 -5.849 1.00 57.41 186 GLY A CA 1
ATOM 1479 C C . GLY A 1 186 ? 24.899 -7.741 -5.739 1.00 57.41 186 GLY A C 1
ATOM 1480 O O . GLY A 1 186 ? 26.103 -7.886 -5.536 1.00 57.41 186 GLY A O 1
ATOM 1481 N N . PHE A 1 187 ? 24.086 -8.793 -5.853 1.00 56.88 187 PHE A N 1
ATOM 1482 C CA . PHE A 1 187 ? 24.543 -10.161 -5.638 1.00 56.88 187 PHE A CA 1
ATOM 1483 C C . PHE A 1 187 ? 25.400 -10.635 -6.816 1.00 56.88 187 PHE A C 1
ATOM 1485 O O . PHE A 1 187 ? 24.909 -11.194 -7.800 1.00 56.88 187 PHE A O 1
ATOM 1492 N N . ASP A 1 188 ? 26.717 -10.549 -6.640 1.00 52.69 188 ASP A N 1
ATOM 1493 C CA . ASP A 1 188 ? 27.713 -11.294 -7.423 1.00 52.69 188 ASP A CA 1
ATOM 1494 C C . ASP A 1 188 ? 27.440 -12.816 -7.447 1.00 52.69 188 ASP A C 1
ATOM 1496 O O . ASP A 1 188 ? 27.943 -13.536 -8.311 1.00 52.69 188 ASP A O 1
ATOM 1500 N N . PHE A 1 189 ? 26.610 -13.315 -6.525 1.00 52.03 189 PHE A N 1
ATOM 1501 C CA . PHE A 1 189 ? 26.119 -14.691 -6.492 1.00 52.03 189 PHE A CA 1
ATOM 1502 C C . PHE A 1 189 ? 25.237 -15.054 -7.704 1.00 52.03 189 PHE A C 1
ATOM 1504 O O . PHE A 1 189 ? 25.376 -16.154 -8.233 1.00 52.03 189 PHE A O 1
ATOM 1511 N N . TYR A 1 190 ? 24.371 -14.152 -8.195 1.00 52.72 190 TYR A N 1
ATOM 1512 C CA . TYR A 1 190 ? 23.433 -14.479 -9.287 1.00 52.72 190 TYR A CA 1
ATOM 1513 C C . TYR A 1 190 ? 24.051 -14.397 -10.674 1.00 52.72 190 TYR A C 1
ATOM 1515 O O . TYR A 1 190 ? 23.696 -15.219 -11.516 1.00 52.72 190 TYR A O 1
ATOM 1523 N N . LYS A 1 191 ? 25.017 -13.493 -10.893 1.00 51.69 191 LYS A N 1
ATOM 1524 C CA . LYS A 1 191 ? 25.816 -13.476 -12.134 1.00 51.69 191 LYS A CA 1
ATOM 1525 C C . LYS A 1 191 ? 26.479 -14.831 -12.404 1.00 51.69 191 LYS A C 1
ATOM 1527 O O . LYS A 1 191 ? 26.648 -15.227 -13.544 1.00 51.69 191 LYS A O 1
ATOM 1532 N N . LYS A 1 192 ? 26.836 -15.564 -11.341 1.00 52.06 192 LYS A N 1
ATOM 1533 C CA . LYS A 1 192 ? 27.491 -16.875 -11.444 1.00 52.06 192 LYS A CA 1
ATOM 1534 C C . LYS A 1 192 ? 26.538 -18.057 -11.633 1.00 52.06 192 LYS A C 1
ATOM 1536 O O . LYS A 1 192 ? 27.001 -19.094 -12.096 1.00 52.06 192 LYS A O 1
ATOM 1541 N N . MET A 1 193 ? 25.265 -17.948 -11.241 1.00 50.94 193 MET A N 1
ATOM 1542 C CA . MET A 1 193 ? 24.321 -19.080 -11.271 1.00 50.94 193 MET A CA 1
ATOM 1543 C C . MET A 1 193 ? 23.340 -19.047 -12.439 1.00 50.94 193 MET A C 1
ATOM 1545 O O . MET A 1 193 ? 22.962 -20.105 -12.925 1.00 50.94 193 MET A O 1
ATOM 1549 N N . ASN A 1 194 ? 22.951 -17.864 -12.905 1.00 51.66 194 ASN A N 1
ATOM 1550 C CA . ASN A 1 194 ? 21.988 -17.705 -13.985 1.00 51.66 194 ASN A CA 1
ATOM 1551 C C . ASN A 1 194 ? 22.609 -16.776 -15.025 1.00 51.66 194 ASN A C 1
ATOM 1553 O O . ASN A 1 194 ? 23.228 -15.790 -14.641 1.00 51.66 194 ASN A O 1
ATOM 1557 N N . HIS A 1 195 ? 22.455 -17.096 -16.311 1.00 54.03 195 HIS A N 1
ATOM 1558 C CA . HIS A 1 195 ? 23.026 -16.427 -17.492 1.00 54.03 195 HIS A CA 1
ATOM 1559 C C . HIS A 1 195 ? 22.601 -14.945 -17.681 1.00 54.03 195 HIS A C 1
ATOM 1561 O O . HIS A 1 195 ? 22.222 -14.522 -18.770 1.00 54.03 195 HIS A O 1
ATOM 1567 N N . TYR A 1 196 ? 22.651 -14.137 -16.627 1.00 57.72 196 TYR A N 1
ATOM 1568 C CA . TYR A 1 196 ? 22.224 -12.743 -16.562 1.00 57.72 196 TYR A CA 1
ATOM 1569 C C . TYR A 1 196 ? 23.339 -11.754 -16.906 1.00 57.72 196 TYR A C 1
ATOM 1571 O O . TYR A 1 196 ? 23.136 -10.547 -16.794 1.00 57.72 196 TYR A O 1
ATOM 1579 N N . ASP A 1 197 ? 24.490 -12.241 -17.375 1.00 56.31 197 ASP A N 1
ATOM 1580 C CA . ASP A 1 197 ? 25.637 -11.416 -17.777 1.00 56.31 197 ASP A CA 1
ATOM 1581 C C . ASP A 1 197 ? 25.306 -10.411 -18.901 1.00 56.31 197 ASP A C 1
ATOM 1583 O O . ASP A 1 197 ? 26.068 -9.474 -19.127 1.00 56.31 197 ASP A O 1
ATOM 1587 N N . ASN A 1 198 ? 24.140 -10.555 -19.548 1.00 62.50 198 ASN A N 1
ATOM 1588 C CA . ASN A 1 198 ? 23.661 -9.697 -20.633 1.00 62.50 198 ASN A CA 1
ATOM 1589 C C . ASN A 1 198 ? 22.377 -8.908 -20.311 1.00 62.50 198 ASN A C 1
ATOM 1591 O O . ASN A 1 198 ? 21.799 -8.315 -21.222 1.00 62.50 198 ASN A O 1
ATOM 1595 N N . LEU A 1 199 ? 21.883 -8.905 -19.066 1.00 69.38 199 LEU A N 1
ATOM 1596 C CA . LEU A 1 199 ? 20.703 -8.101 -18.733 1.00 69.38 199 LEU A CA 1
ATOM 1597 C C . LEU A 1 199 ? 21.080 -6.617 -18.646 1.00 69.38 199 LEU A C 1
ATOM 1599 O O . LEU A 1 199 ? 21.692 -6.164 -17.677 1.00 69.38 199 LEU A O 1
ATOM 1603 N N . GLU A 1 200 ? 20.702 -5.855 -19.670 1.00 78.25 200 GLU A N 1
ATOM 1604 C CA . GLU A 1 200 ? 20.793 -4.399 -19.645 1.00 78.25 200 GLU A CA 1
ATOM 1605 C C . GLU A 1 200 ? 19.804 -3.846 -18.612 1.00 78.25 200 GLU A C 1
ATOM 1607 O O . GLU A 1 200 ? 18.604 -4.120 -18.665 1.00 78.25 200 GLU A O 1
ATOM 1612 N N . PHE A 1 201 ? 20.325 -3.082 -17.650 1.00 85.12 201 PHE A N 1
ATOM 1613 C CA . PHE A 1 201 ? 19.506 -2.416 -16.647 1.00 85.12 201 PHE A CA 1
ATOM 1614 C C . PHE A 1 201 ? 19.168 -0.996 -17.094 1.00 85.12 201 PHE A C 1
ATOM 1616 O O . PHE A 1 201 ? 20.057 -0.155 -17.244 1.00 85.12 201 PHE A O 1
ATOM 1623 N N . VAL A 1 202 ? 17.875 -0.721 -17.208 1.00 88.44 202 VAL A N 1
ATOM 1624 C CA . VAL A 1 202 ? 17.314 0.616 -17.378 1.00 88.44 202 VAL A CA 1
ATOM 1625 C C . VAL A 1 202 ? 16.881 1.132 -15.999 1.00 88.44 202 VAL A C 1
ATOM 1627 O O . VAL A 1 202 ? 16.113 0.444 -15.319 1.00 88.44 202 VAL A O 1
ATOM 1630 N N . PRO A 1 203 ? 17.343 2.318 -15.555 1.00 89.69 203 PRO A N 1
ATOM 1631 C CA . PRO A 1 203 ? 16.895 2.912 -14.299 1.00 89.69 203 PRO A CA 1
ATOM 1632 C C . PRO A 1 203 ? 15.370 2.977 -14.200 1.00 89.69 203 PRO A C 1
ATOM 1634 O O . PRO A 1 203 ? 14.689 3.334 -15.160 1.00 89.69 203 PRO A O 1
ATOM 1637 N N . LEU A 1 204 ? 14.851 2.624 -13.026 1.00 91.19 204 LEU A N 1
ATOM 1638 C CA . LEU A 1 204 ? 13.426 2.712 -12.734 1.00 91.19 204 LEU A CA 1
ATOM 1639 C C . LEU A 1 204 ? 13.006 4.182 -12.677 1.00 91.19 204 LEU A C 1
ATOM 1641 O O . LEU A 1 204 ? 13.676 5.002 -12.047 1.00 91.19 204 LEU A O 1
ATOM 1645 N N . GLU A 1 205 ? 11.881 4.492 -13.306 1.00 93.69 205 GLU A N 1
ATOM 1646 C CA . GLU A 1 205 ? 11.259 5.815 -13.275 1.00 93.69 205 GLU A CA 1
ATOM 1647 C C . GLU A 1 205 ? 9.923 5.748 -12.528 1.00 93.69 205 GLU A C 1
ATOM 1649 O O . GLU A 1 205 ? 9.315 4.681 -12.408 1.00 93.69 205 GLU A O 1
ATOM 1654 N N . ILE A 1 206 ? 9.454 6.899 -12.047 1.00 92.88 206 ILE A N 1
ATOM 1655 C CA . ILE A 1 206 ? 8.122 7.059 -11.460 1.00 92.88 206 ILE A CA 1
ATOM 1656 C C . ILE A 1 206 ? 7.290 7.943 -12.387 1.00 92.88 206 ILE A C 1
ATOM 1658 O O . ILE A 1 206 ? 7.699 9.046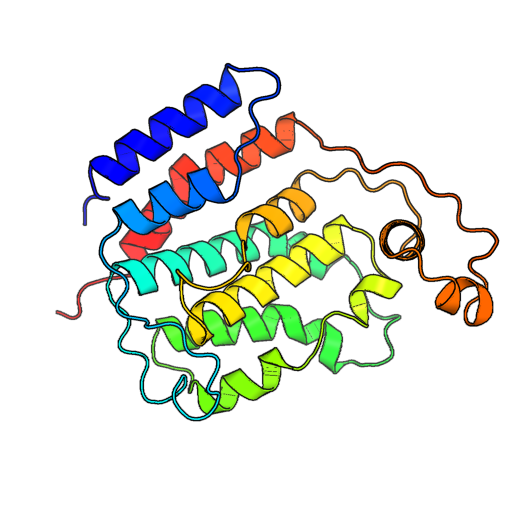 -12.752 1.00 92.88 206 ILE A O 1
ATOM 1662 N N . ASP A 1 207 ? 6.108 7.463 -12.762 1.00 95.75 207 ASP A N 1
ATOM 1663 C CA . ASP A 1 207 ? 5.079 8.278 -13.397 1.00 95.75 207 ASP A CA 1
ATOM 1664 C C . ASP A 1 207 ? 4.441 9.183 -12.333 1.00 95.75 207 ASP A C 1
ATOM 1666 O O . ASP A 1 207 ? 3.558 8.761 -11.584 1.00 95.75 207 ASP A O 1
ATOM 1670 N N . HIS A 1 208 ? 4.887 10.440 -12.264 1.00 93.94 208 HIS A N 1
ATOM 1671 C CA . HIS A 1 208 ? 4.390 11.407 -11.279 1.00 93.94 208 HIS A CA 1
ATOM 1672 C C . HIS A 1 208 ? 2.880 11.635 -11.350 1.00 93.94 208 HIS A C 1
ATOM 1674 O O . HIS A 1 208 ? 2.259 11.931 -10.332 1.00 93.94 208 HIS A O 1
ATOM 1680 N N . ARG A 1 209 ? 2.259 11.496 -12.528 1.00 95.44 209 ARG A N 1
ATOM 1681 C CA . ARG A 1 209 ? 0.803 11.625 -12.623 1.00 95.44 209 ARG A CA 1
ATOM 1682 C C . ARG A 1 209 ? 0.134 10.462 -11.895 1.00 95.44 209 ARG A C 1
ATOM 1684 O O . ARG A 1 209 ? -0.756 10.702 -11.089 1.00 95.44 209 ARG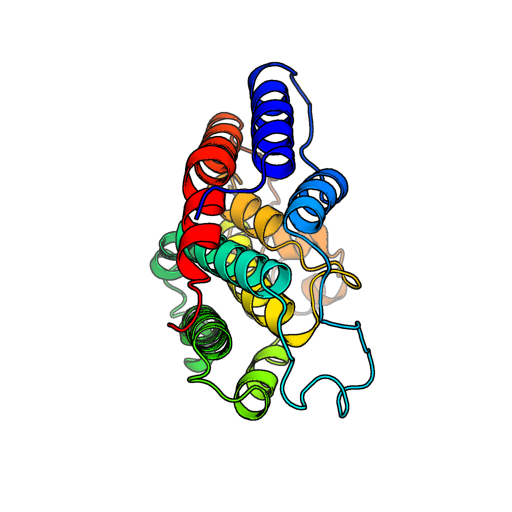 A O 1
ATOM 1691 N N . LYS A 1 210 ? 0.597 9.230 -12.124 1.00 96.69 210 LYS A N 1
ATOM 1692 C CA . LYS A 1 210 ? 0.071 8.049 -11.421 1.00 96.69 210 LYS A CA 1
ATOM 1693 C C . LYS A 1 210 ? 0.368 8.068 -9.927 1.00 96.69 210 LYS A C 1
ATOM 1695 O O . LYS A 1 210 ? -0.441 7.584 -9.148 1.00 96.69 210 LYS A O 1
ATOM 1700 N N . GLU A 1 211 ? 1.502 8.634 -9.521 1.00 95.50 211 GLU A N 1
ATOM 1701 C CA . GLU A 1 211 ? 1.811 8.861 -8.108 1.00 95.50 211 GLU A CA 1
ATOM 1702 C C . GLU A 1 211 ? 0.774 9.784 -7.453 1.00 95.50 211 GLU A C 1
ATOM 1704 O O . GLU A 1 211 ? 0.242 9.454 -6.392 1.00 95.50 211 GLU A O 1
ATOM 1709 N N . VAL A 1 212 ? 0.440 10.911 -8.092 1.00 96.25 212 VAL A N 1
ATOM 1710 C CA . VAL A 1 212 ? -0.606 11.812 -7.590 1.00 96.25 212 VAL A CA 1
ATOM 1711 C C . VAL A 1 212 ? -1.969 11.120 -7.587 1.00 96.25 212 VAL A C 1
ATOM 1713 O O . VAL A 1 212 ? -2.636 11.162 -6.559 1.00 96.25 212 VAL A O 1
ATOM 1716 N N . GLU A 1 213 ? -2.352 10.435 -8.669 1.00 97.56 213 GLU A N 1
ATOM 1717 C CA . GLU A 1 213 ? -3.619 9.685 -8.759 1.00 97.56 213 GLU A CA 1
ATOM 1718 C C . GLU A 1 213 ? -3.731 8.612 -7.660 1.00 97.56 213 GLU A C 1
ATOM 1720 O O . GLU A 1 213 ? -4.791 8.432 -7.057 1.00 97.56 213 GLU A O 1
ATOM 1725 N N . PHE A 1 214 ? -2.632 7.908 -7.365 1.00 97.69 214 PHE A N 1
ATOM 1726 C CA . PHE A 1 214 ? -2.578 6.922 -6.289 1.00 97.69 214 PHE A CA 1
ATOM 1727 C C . PHE A 1 214 ? -2.840 7.576 -4.934 1.00 97.69 214 PHE A C 1
ATOM 1729 O O . PHE A 1 214 ? -3.684 7.098 -4.174 1.00 97.69 214 PHE A O 1
ATOM 1736 N N . TRP A 1 215 ? -2.149 8.676 -4.627 1.00 97.44 215 TRP A N 1
ATOM 1737 C CA . TRP A 1 215 ? -2.332 9.360 -3.351 1.00 97.44 215 TRP A CA 1
ATOM 1738 C C . TRP A 1 215 ? -3.698 10.037 -3.240 1.00 97.44 215 TRP A C 1
ATOM 1740 O O . TRP A 1 215 ? -4.298 9.969 -2.173 1.00 97.44 215 TRP A O 1
ATOM 1750 N N . GLU A 1 216 ? -4.223 10.638 -4.308 1.00 97.88 216 GLU A N 1
ATOM 1751 C CA . GLU A 1 216 ? -5.592 11.168 -4.356 1.00 97.88 216 GLU A CA 1
ATOM 1752 C C . GLU A 1 216 ? -6.603 10.100 -3.948 1.00 97.88 216 GLU A C 1
ATOM 1754 O O . GLU A 1 216 ? -7.313 10.281 -2.960 1.00 97.88 216 GLU A O 1
ATOM 1759 N N . TRP A 1 217 ? -6.584 8.952 -4.625 1.00 98.25 217 TRP A N 1
ATOM 1760 C CA . TRP A 1 217 ? -7.432 7.815 -4.277 1.00 98.25 217 TRP A CA 1
ATOM 1761 C C . TRP A 1 217 ? -7.226 7.369 -2.820 1.00 98.25 217 TRP A C 1
ATOM 1763 O O . TRP A 1 217 ? -8.188 7.156 -2.078 1.00 98.25 217 TRP A O 1
ATOM 1773 N N . TRP A 1 218 ? -5.972 7.258 -2.378 1.00 97.56 218 TRP A N 1
ATOM 1774 C CA . TRP A 1 218 ? -5.653 6.782 -1.034 1.00 97.56 218 TRP A CA 1
ATOM 1775 C C . TRP A 1 218 ? -6.208 7.713 0.056 1.00 97.56 218 TRP A C 1
ATOM 1777 O O . TRP A 1 218 ? -6.775 7.253 1.049 1.00 97.56 218 TRP A O 1
ATOM 1787 N N . PHE A 1 219 ? -6.083 9.028 -0.139 1.00 97.38 219 PHE A N 1
ATOM 1788 C CA . PHE A 1 219 ? -6.523 10.041 0.816 1.00 97.38 219 PHE A CA 1
ATOM 1789 C C . PHE A 1 219 ? -8.024 10.337 0.774 1.00 97.38 219 PHE A C 1
ATOM 1791 O O . PHE A 1 219 ? -8.606 10.635 1.818 1.00 97.38 219 PHE A O 1
ATOM 1798 N N . GLU A 1 220 ? -8.631 10.319 -0.412 1.00 95.69 220 GLU A N 1
ATOM 1799 C CA . GLU A 1 220 ? -10.024 10.730 -0.614 1.00 95.69 220 GLU A CA 1
ATOM 1800 C C . GLU A 1 220 ? -11.005 9.554 -0.473 1.00 95.69 220 GLU A C 1
ATOM 1802 O O . GLU A 1 220 ? -12.117 9.751 0.023 1.00 95.69 220 GLU A O 1
ATOM 1807 N N . GLU A 1 221 ? -10.585 8.333 -0.821 1.00 97.00 221 GLU A N 1
ATOM 1808 C CA . GLU A 1 221 ? -11.454 7.148 -0.853 1.00 97.00 221 GLU A CA 1
ATOM 1809 C C . GLU A 1 221 ? -10.996 6.036 0.101 1.00 97.00 221 GLU A C 1
ATOM 1811 O O . GLU A 1 221 ? -11.785 5.546 0.908 1.00 97.00 221 GLU A O 1
ATOM 1816 N N . ALA A 1 222 ? -9.728 5.616 0.040 1.00 97.12 222 ALA A N 1
ATOM 1817 C CA . ALA A 1 222 ? -9.297 4.410 0.755 1.00 97.12 222 ALA A CA 1
ATOM 1818 C C . ALA A 1 222 ? -9.361 4.571 2.283 1.00 97.12 222 ALA A C 1
ATOM 1820 O O . ALA A 1 222 ? -9.815 3.666 2.980 1.00 97.12 222 ALA A O 1
ATOM 1821 N N . LEU A 1 223 ? -8.945 5.728 2.815 1.00 94.88 223 LEU A N 1
ATOM 1822 C CA . LEU A 1 223 ? -8.977 6.006 4.258 1.00 94.88 223 LEU A CA 1
ATOM 1823 C C . LEU A 1 223 ? -10.395 6.021 4.838 1.00 94.88 223 LEU A C 1
ATOM 1825 O O . LEU A 1 223 ? -10.613 5.500 5.931 1.00 94.88 223 LEU A O 1
ATOM 1829 N N . SER A 1 224 ? -11.342 6.651 4.141 1.00 94.25 224 SER A N 1
ATOM 1830 C CA . SER A 1 224 ? -12.735 6.722 4.591 1.00 94.25 224 SER A CA 1
ATOM 1831 C C . SER A 1 224 ? -13.393 5.349 4.512 1.00 94.25 224 SER A C 1
ATOM 1833 O O . SER A 1 224 ? -14.003 4.916 5.484 1.00 94.25 224 SER A O 1
ATOM 1835 N N . HIS A 1 225 ? -13.159 4.612 3.425 1.00 95.94 225 HIS A N 1
ATOM 1836 C CA . HIS A 1 225 ? -13.662 3.251 3.281 1.00 95.94 225 HIS A CA 1
ATOM 1837 C C . HIS A 1 225 ? -13.087 2.307 4.350 1.00 95.94 225 HIS A C 1
ATOM 1839 O O . HIS A 1 225 ? -13.839 1.578 4.991 1.00 95.94 225 HIS A O 1
ATOM 1845 N N . ALA A 1 226 ? -11.780 2.374 4.627 1.00 95.12 226 ALA A N 1
ATOM 1846 C CA . ALA A 1 226 ? -11.159 1.594 5.698 1.00 95.12 226 ALA A CA 1
ATOM 1847 C C . ALA A 1 226 ? -11.765 1.893 7.077 1.00 95.12 226 ALA A C 1
ATOM 1849 O O . ALA A 1 226 ? -11.848 1.003 7.915 1.00 95.12 226 ALA A O 1
ATOM 1850 N N . TRP A 1 227 ? -12.174 3.140 7.324 1.00 94.06 227 TRP A N 1
ATOM 1851 C CA . TRP A 1 227 ? -12.835 3.534 8.566 1.00 94.06 227 TRP A CA 1
ATOM 1852 C C . TRP A 1 227 ? -14.251 2.969 8.679 1.00 94.06 227 TRP A C 1
ATOM 1854 O O . TRP A 1 227 ? -14.643 2.503 9.749 1.00 94.06 227 TRP A O 1
ATOM 1864 N N . ASP A 1 228 ? -15.002 2.987 7.582 1.00 93.69 228 ASP A N 1
ATOM 1865 C CA . ASP A 1 228 ? -16.373 2.485 7.550 1.00 93.69 228 ASP A CA 1
ATOM 1866 C C . ASP A 1 228 ? -16.440 0.952 7.676 1.00 93.69 228 ASP A C 1
ATOM 1868 O O . ASP A 1 228 ? -17.381 0.437 8.270 1.00 93.69 228 ASP A O 1
ATOM 1872 N N . LEU A 1 229 ? -15.409 0.221 7.233 1.00 93.94 229 LEU A N 1
ATOM 1873 C CA . LEU A 1 229 ? -15.315 -1.246 7.353 1.00 93.94 229 LEU A CA 1
ATOM 1874 C C . LEU A 1 229 ? -15.090 -1.769 8.787 1.00 93.94 229 LEU A C 1
ATOM 1876 O O . LEU A 1 229 ? -15.088 -2.977 9.018 1.00 93.94 229 LEU A O 1
ATOM 1880 N N . VAL A 1 230 ? -14.866 -0.893 9.767 1.00 90.69 230 VAL A N 1
ATOM 1881 C CA . VAL A 1 230 ? -14.495 -1.273 11.146 1.00 90.69 230 VAL A CA 1
ATOM 1882 C C . VAL A 1 230 ? -15.708 -1.373 12.075 1.00 90.69 230 VAL A C 1
ATOM 1884 O O . VAL A 1 230 ? -15.520 -1.402 13.284 1.00 90.69 230 VAL A O 1
ATOM 1887 N N . GLU A 1 231 ? -16.930 -1.414 11.532 1.00 73.88 231 GLU A N 1
ATOM 1888 C CA . GLU A 1 231 ? -18.202 -1.243 12.253 1.00 73.88 231 GLU A CA 1
ATOM 1889 C C . GLU A 1 231 ? -18.242 -1.714 13.725 1.00 73.88 231 GLU A C 1
ATOM 1891 O O . GLU A 1 231 ? -17.694 -2.762 14.092 1.00 73.88 231 GLU A O 1
ATOM 1896 N N . PRO A 1 232 ? -18.942 -0.953 14.590 1.00 52.12 232 PRO A N 1
ATOM 1897 C CA . PRO A 1 232 ? -19.249 -1.414 15.930 1.00 52.12 232 PRO A CA 1
ATOM 1898 C C . PRO A 1 232 ? -20.220 -2.596 15.825 1.00 52.12 232 PRO A C 1
ATOM 1900 O O . PRO A 1 232 ? -21.282 -2.462 15.227 1.00 52.12 232 PRO A O 1
ATOM 1903 N N . GLU A 1 233 ? -19.866 -3.738 16.415 1.00 44.94 233 GLU A N 1
ATOM 1904 C CA . GLU A 1 233 ? -20.860 -4.760 16.755 1.00 44.94 233 GLU A CA 1
ATOM 1905 C C . GLU A 1 233 ? -21.997 -4.063 17.533 1.00 44.94 233 GLU A C 1
ATOM 1907 O O . GLU A 1 233 ? -21.733 -3.455 18.577 1.00 44.94 233 GLU A O 1
ATOM 1912 N N . GLU A 1 234 ? -23.218 -4.069 16.980 1.00 39.16 234 GLU A N 1
ATOM 1913 C CA . GLU A 1 234 ? -24.447 -3.703 17.706 1.00 39.16 234 GLU A CA 1
ATOM 1914 C C . GLU A 1 234 ? -24.723 -4.676 18.862 1.00 39.16 234 GLU A C 1
ATOM 1916 O O . GLU A 1 234 ? -24.542 -5.905 18.676 1.00 39.16 234 GLU A O 1
#

pLDDT: mean 80.16, std 16.25, range [39.16, 98.25]

Sequence (234 aa):
MQVPAQTVHLSKKYLTRIKTEPGFEFKQIHRAEIYRSFGPSGIKYSWDREKSIRRIQMSIADKVYGWLSVLTAQKVKSIWEDANLEDFEHDEIHYLPTRMLELAEGILNGTADADETNKYTWISGWGFQRGTRKNVYGALASAEASLFTLLHGVVGHSGDFATPALDASACIDRNSPGAWFAKIEGFDFYKKMNHYDNLEFVPLEIDHRKEVEFWEWWFEEALSHAWDLVEPEE

Radius of gyration: 18.42 Å; chains: 1; bounding box: 52×46×43 Å

Secondary structure (DSSP, 8-state):
-PPPHHHHHHHHHHHHHHHHSTT----HHHHHHHHHHT--------S-TTTS-S-----HHHHHHHHHHHHHHHHTHHHHHTT--TTSS-HHHHHHHHHHHHHHHHHHTT-S-HHHHTTTTTS-THHHHTTS-HHHHHHHHHHHHHHHHHHH-SSSS---SHHHHHHHHHEE--SPTTHHHHHHT--HHHHHHSS-TT-PPPPPEE-HHHHHHHHHHIIIIIHHHHHHTT----